Protein AF-A0A5S6Q445-F1 (afdb_monomer_lite)

Foldseek 3Di:
DDDPPDPPDDPDDLVRLLVLLVVLVVCLLPDPDPVSNVVSLVVSVVSLVVHDPVSNVVVLVVLLVCLVPPDPVSVLSNLVSLLVCCVVPVVSLLVCLVSLLVLLPDPDLSSLLSSLVSLLRNLLSLLVVLLDPDDPCLVSSLVSNVSSVVSLVSNQCQCVPPPPSSVLSSLSSLLSLLCSLCPCSRLVRPRNVVRHPSVVSNVSSVVSLVVLLVLLVDLPQFLVNNLSSLVSNLVSCLSVLVCVVVSLVSLLVCLVCPRPPDDPVSNVVSLVSSLVSLVVSCVGPSNVVVVVVSVVSNVVSVVVVVVVVPPDPDPPDDDDDDDDDDDDDDDDDDDDDDDDDDDDDDDDDDDDDPDDPPCVVVVVVVVVVVVPD

Organism: Trichuris muris (NCBI:txid70415)

Secondary structure (DSSP, 8-state):
--------PPPPPHHHHHHHHHHHHHHHHH-S-HHHHHHHHHHHHHHHTTS-HHHHHHHHHHHHGGGG-S-HHHHHHHHHHHHHHHHH-GGGHHHHHHHHHHHHT---HHHHHHHHHHHHHHHHHHHHHHTSS--TTHHHHHHHHHHHHHHHHHHGGGGG-SSHHHHHHHHHHHHHHHHHHT-HHHHTSHHHHHHS-HHHHHHHHHHHHHHHHHGGG-TT--HHHHHHHHHHHHHHHHH-GGGHHHHHHHHHHHHHS--TTS-HHHHHHHHHHHHHHHHHHHTSHHHHTTHHHHHHHHHHHHHHHHHHHS-S-----PPPP--------------------------PPPP-----TTTHHHHHHHHHHTT--

Radius of gyration: 30.01 Å; chains: 1; bounding box: 75×64×98 Å

Sequence (373 aa):
MNVAYQQQGVPPTDQQKLEQLCRFLQEALSSADECNRSNQLEQLKAAVLTINDSLFVSFFERVKNLQHNPSIPIRLFVLDFLRIGCVRHPQLLITSAPCILHMARTDSPAVKIMLLLVMSEVYPLCLRFMAKPEHGLLAELDKTFQVLSEVKMALLPLLNSDSEGTRLYAIRFVSKCILITTDASVINSPNVQQCLNGTTLLADGRGLFERLIEMLSSPSTTSSTLIVLLDILLRIVSERSAWIGEFLEKCRVLYENLPPTLSKSQTRSVQKMIRLQLQHFTSSTAGRSHESIITVMLSNLSSADADFSETQPDKSAPRKRVLRPAEHSCDASVNPDPRKRSKREDVPPIGEETASAGLAGVQTMNLQILRMV

Structure (mmCIF, N/CA/C/O backbone):
data_AF-A0A5S6Q445-F1
#
_entry.id   AF-A0A5S6Q445-F1
#
loop_
_atom_site.group_PDB
_atom_site.id
_atom_site.type_symbol
_atom_site.label_atom_id
_atom_site.label_alt_id
_atom_site.label_comp_id
_atom_site.label_asym_id
_atom_site.label_entity_id
_atom_site.label_seq_id
_atom_site.pdbx_PDB_ins_code
_atom_site.Cartn_x
_atom_site.Cartn_y
_atom_site.Cartn_z
_atom_site.occupancy
_atom_site.B_iso_or_equiv
_atom_site.auth_seq_id
_atom_site.auth_comp_id
_atom_site.auth_asym_id
_atom_site.auth_atom_id
_atom_site.pdbx_PDB_model_num
ATOM 1 N N . MET A 1 1 ? 33.075 50.037 -22.013 1.00 37.41 1 MET A N 1
ATOM 2 C CA . MET A 1 1 ? 31.747 49.455 -22.295 1.00 37.41 1 MET A CA 1
ATOM 3 C C . MET A 1 1 ? 31.967 47.979 -22.627 1.00 37.41 1 MET A C 1
ATOM 5 O O . MET A 1 1 ? 32.151 47.640 -23.783 1.00 37.41 1 MET A O 1
ATOM 9 N N . ASN A 1 2 ? 32.094 47.125 -21.606 1.00 34.84 2 ASN A N 1
ATOM 10 C CA . ASN A 1 2 ? 32.274 45.678 -21.777 1.00 34.84 2 ASN A CA 1
ATOM 11 C C . ASN A 1 2 ? 30.938 45.013 -21.462 1.00 34.84 2 ASN A C 1
ATOM 13 O O . ASN A 1 2 ? 30.560 44.908 -20.298 1.00 34.84 2 ASN A O 1
ATOM 17 N N . VAL A 1 3 ? 30.213 44.618 -22.504 1.00 39.72 3 VAL A N 1
ATOM 18 C CA . VAL A 1 3 ? 29.026 43.776 -22.366 1.00 39.72 3 VAL A CA 1
ATOM 19 C C . VAL A 1 3 ? 29.523 42.336 -22.337 1.00 39.72 3 VAL A C 1
ATOM 21 O O . VAL A 1 3 ? 29.931 41.785 -23.358 1.00 39.72 3 VAL A O 1
ATOM 24 N N . ALA A 1 4 ? 29.553 41.753 -21.141 1.00 40.88 4 ALA A N 1
ATOM 25 C CA . ALA A 1 4 ? 29.765 40.329 -20.962 1.00 40.88 4 ALA A CA 1
ATOM 26 C C . ALA A 1 4 ? 28.560 39.590 -21.558 1.00 40.88 4 ALA A C 1
ATOM 28 O O . ALA A 1 4 ? 27.459 39.637 -21.012 1.00 40.88 4 ALA A O 1
ATOM 29 N N . TYR A 1 5 ? 28.766 38.925 -22.693 1.00 39.84 5 TYR A N 1
ATOM 30 C CA . TYR A 1 5 ? 27.833 37.929 -23.201 1.00 39.84 5 TYR A CA 1
ATOM 31 C C . TYR A 1 5 ? 27.782 36.775 -22.195 1.00 39.84 5 TYR A C 1
ATOM 33 O O . TYR A 1 5 ? 28.685 35.941 -22.138 1.00 39.84 5 TYR A O 1
ATOM 41 N N . GLN A 1 6 ? 26.730 36.739 -21.378 1.00 41.03 6 GLN A N 1
ATOM 42 C CA . GLN A 1 6 ? 26.338 35.525 -20.676 1.00 41.03 6 GLN A CA 1
ATOM 43 C C . GLN A 1 6 ? 26.020 34.467 -21.733 1.00 41.03 6 GLN A C 1
ATOM 45 O O . GLN A 1 6 ? 25.055 34.592 -22.484 1.00 41.03 6 GLN A O 1
ATOM 50 N N . GLN A 1 7 ? 26.855 33.432 -21.798 1.00 41.09 7 GLN A N 1
ATOM 51 C CA . GLN A 1 7 ? 26.550 32.207 -22.522 1.00 41.09 7 GLN A CA 1
ATOM 52 C C . GLN A 1 7 ? 25.337 31.552 -21.850 1.00 41.09 7 GLN A C 1
ATOM 54 O O . GLN A 1 7 ? 25.470 30.796 -20.890 1.00 41.09 7 GLN A O 1
ATOM 59 N N . GLN A 1 8 ? 24.135 31.863 -22.331 1.00 41.97 8 GLN A N 1
ATOM 60 C CA . GLN A 1 8 ? 22.983 30.994 -22.129 1.00 41.97 8 GLN A CA 1
ATOM 61 C C . GLN A 1 8 ? 23.260 29.719 -22.928 1.00 41.97 8 GLN A C 1
ATOM 63 O O . GLN A 1 8 ? 23.199 29.715 -24.156 1.00 41.97 8 GLN A O 1
ATOM 68 N N . GLY A 1 9 ? 23.676 28.663 -22.225 1.00 48.25 9 GLY A N 1
ATOM 69 C CA . GLY A 1 9 ? 23.953 27.362 -22.822 1.00 48.25 9 GLY A CA 1
ATOM 70 C C . GLY A 1 9 ? 22.731 26.849 -23.579 1.00 48.25 9 GLY A C 1
ATOM 71 O O . GLY A 1 9 ? 21.615 26.880 -23.060 1.00 48.25 9 GLY A O 1
ATOM 72 N N . VAL A 1 10 ? 22.949 26.393 -24.814 1.00 55.41 10 VAL A N 1
ATOM 73 C CA . VAL A 1 10 ? 21.929 25.714 -25.620 1.00 55.41 10 VAL A CA 1
ATOM 74 C C . VAL A 1 10 ? 21.357 24.558 -24.788 1.00 55.41 10 VAL A C 1
ATOM 76 O O . VAL A 1 10 ? 22.143 23.775 -24.244 1.00 55.41 10 VAL A O 1
ATOM 79 N N . PRO A 1 11 ? 20.024 24.440 -24.642 1.00 65.62 11 PRO A N 1
ATOM 80 C CA . PRO A 1 11 ? 19.435 23.353 -23.875 1.00 65.62 11 PRO A CA 1
ATOM 81 C C . PRO A 1 11 ? 19.856 22.000 -24.474 1.00 65.62 11 PRO A C 1
ATOM 83 O O . PRO A 1 11 ? 19.878 21.862 -25.700 1.00 65.62 11 PRO A O 1
ATOM 86 N N . PRO A 1 12 ? 20.201 21.003 -23.638 1.00 70.94 12 PRO A N 1
ATOM 87 C CA . PRO A 1 12 ? 20.678 19.717 -24.123 1.00 70.94 12 PRO A CA 1
ATOM 88 C C . PRO A 1 12 ? 19.618 19.049 -24.997 1.00 70.94 12 PRO A C 1
ATOM 90 O O . PRO A 1 12 ? 18.437 19.000 -24.639 1.00 70.94 12 PRO A O 1
ATOM 93 N N . THR A 1 13 ? 20.064 18.527 -26.137 1.00 83.56 13 THR A N 1
ATOM 94 C CA . THR A 1 13 ? 19.219 17.773 -27.071 1.00 83.56 13 THR A CA 1
ATOM 95 C C . THR A 1 13 ? 18.710 16.481 -26.428 1.00 83.56 13 THR A C 1
ATOM 97 O O . THR A 1 13 ? 19.330 15.942 -25.509 1.00 83.56 13 THR A O 1
ATOM 100 N N . ASP A 1 14 ? 17.595 15.941 -26.925 1.00 83.94 14 ASP A N 1
ATOM 101 C CA . ASP A 1 14 ? 17.020 14.689 -26.408 1.00 83.94 14 ASP A CA 1
ATOM 102 C C . ASP A 1 14 ? 18.011 13.519 -26.461 1.00 83.94 14 ASP A C 1
ATOM 104 O O . ASP A 1 14 ? 18.046 12.693 -25.551 1.00 83.94 14 ASP A O 1
ATOM 108 N N . GLN A 1 15 ? 18.877 13.487 -27.476 1.00 84.31 15 GLN A N 1
ATOM 109 C CA . GLN A 1 15 ? 19.935 12.488 -27.588 1.00 84.31 15 GLN A CA 1
ATOM 110 C C . GLN A 1 15 ? 20.986 12.629 -26.475 1.00 84.31 15 GLN A C 1
ATOM 112 O O . GLN A 1 15 ? 21.353 11.634 -25.856 1.00 84.31 15 GLN A O 1
ATOM 117 N N . GLN A 1 16 ? 21.409 13.854 -26.147 1.00 88.06 16 GLN A N 1
ATOM 118 C CA . GLN A 1 16 ? 22.337 14.099 -25.034 1.00 88.06 16 GLN A CA 1
ATOM 119 C C . GLN A 1 16 ? 21.718 13.717 -23.687 1.00 88.06 16 GLN A C 1
ATOM 121 O O . GLN A 1 16 ? 22.390 13.127 -22.840 1.00 88.06 16 GLN A O 1
ATOM 126 N N . LYS A 1 17 ? 20.425 14.007 -23.495 1.00 88.69 17 LYS A N 1
ATOM 127 C CA . LYS A 1 17 ? 19.690 13.569 -22.303 1.00 88.69 17 LYS A CA 1
ATOM 128 C C . LYS A 1 17 ? 19.631 12.043 -22.229 1.00 88.69 17 LYS A C 1
ATOM 130 O O . LYS A 1 17 ? 19.912 11.483 -21.176 1.00 88.69 17 LYS A O 1
ATOM 135 N N . LEU A 1 18 ? 19.335 11.359 -23.337 1.00 88.50 18 LEU A N 1
ATOM 136 C CA . LEU A 1 18 ? 19.323 9.896 -23.386 1.00 88.50 18 LEU A CA 1
ATOM 137 C C . LEU A 1 18 ? 20.685 9.299 -23.032 1.00 88.50 18 LEU A C 1
ATOM 139 O O . LEU A 1 18 ? 20.762 8.383 -22.217 1.00 88.50 18 LEU A O 1
ATOM 143 N N . GLU A 1 19 ? 21.755 9.820 -23.629 1.00 90.88 19 GLU A N 1
ATOM 144 C CA . GLU A 1 19 ? 23.126 9.389 -23.357 1.00 90.88 19 GLU A CA 1
ATOM 145 C C . GLU A 1 19 ? 23.486 9.583 -21.881 1.00 90.88 19 GLU A C 1
ATOM 147 O O . GLU A 1 19 ? 24.076 8.690 -21.272 1.00 90.88 19 GLU A O 1
ATOM 152 N N . GLN A 1 20 ? 23.066 10.697 -21.278 1.00 92.81 20 GLN A N 1
ATOM 153 C CA . GLN A 1 20 ? 23.250 10.953 -19.852 1.00 92.81 20 GLN A CA 1
ATOM 154 C C . GLN A 1 20 ? 22.510 9.927 -18.979 1.00 92.81 20 GLN A C 1
ATOM 156 O O . GLN A 1 20 ? 23.107 9.370 -18.059 1.00 92.81 20 GLN A O 1
ATOM 161 N N . LEU A 1 21 ? 21.243 9.623 -19.283 1.00 93.56 21 LEU A N 1
ATOM 162 C CA . LEU A 1 21 ? 20.480 8.588 -18.571 1.00 93.56 21 LEU A CA 1
ATOM 163 C C . LEU A 1 21 ? 21.148 7.213 -18.684 1.00 93.56 21 LEU A C 1
ATOM 165 O O . LEU A 1 21 ? 21.260 6.475 -17.704 1.00 93.56 21 LEU A O 1
ATOM 169 N N . CYS A 1 22 ? 21.616 6.869 -19.884 1.00 92.50 22 CYS A N 1
ATOM 170 C CA . CYS A 1 22 ? 22.308 5.610 -20.129 1.00 92.50 22 CYS A CA 1
ATOM 171 C C . CYS A 1 22 ? 23.623 5.536 -19.357 1.00 92.50 22 CYS A C 1
ATOM 173 O O . CYS A 1 22 ? 23.932 4.482 -18.807 1.00 92.50 22 CYS A O 1
ATOM 175 N N . ARG A 1 23 ? 24.360 6.650 -19.276 1.00 94.38 23 ARG A N 1
ATOM 176 C CA . ARG A 1 23 ? 25.596 6.748 -18.501 1.00 94.38 23 ARG A CA 1
ATOM 177 C C . ARG A 1 23 ? 25.340 6.486 -17.021 1.00 94.38 23 ARG A C 1
ATOM 179 O O . ARG A 1 23 ? 25.965 5.586 -16.475 1.00 94.38 23 ARG A O 1
ATOM 186 N N . PHE A 1 24 ? 24.385 7.185 -16.403 1.00 95.38 24 PHE A N 1
ATOM 187 C CA . PHE A 1 24 ? 24.048 6.961 -14.992 1.00 95.38 24 PHE A CA 1
ATOM 188 C C . PHE A 1 24 ? 23.638 5.509 -14.722 1.00 95.38 24 PHE A C 1
ATOM 190 O O . PHE A 1 24 ? 24.100 4.894 -13.761 1.00 95.38 24 PHE A O 1
ATOM 197 N N . LEU A 1 25 ? 22.814 4.924 -15.601 1.00 94.62 25 LEU A N 1
ATOM 198 C CA . LEU A 1 25 ? 22.400 3.529 -15.464 1.00 94.62 25 LEU A CA 1
ATOM 199 C C . LEU A 1 25 ? 23.588 2.565 -15.585 1.00 94.62 25 LEU A C 1
ATOM 201 O O . LEU A 1 25 ? 23.708 1.630 -14.797 1.00 94.62 25 LEU A O 1
ATOM 205 N N . GLN A 1 26 ? 24.469 2.782 -16.559 1.00 94.38 26 GLN A N 1
ATOM 206 C CA . GLN A 1 26 ? 25.627 1.927 -16.789 1.00 94.38 26 GLN A CA 1
ATOM 207 C C . GLN A 1 26 ? 26.637 2.028 -15.642 1.00 94.38 26 GLN A C 1
ATOM 209 O O . GLN A 1 26 ? 27.085 0.995 -15.150 1.00 94.38 26 GLN A O 1
ATOM 214 N N . GLU A 1 27 ? 26.925 3.241 -15.164 1.00 94.88 27 GLU A N 1
ATOM 215 C CA . GLU A 1 27 ? 27.793 3.480 -14.008 1.00 94.88 27 GLU A CA 1
ATOM 216 C C . GLU A 1 27 ? 27.240 2.801 -12.748 1.00 94.88 27 GLU A C 1
ATOM 218 O O . GLU A 1 27 ? 27.991 2.126 -12.040 1.00 94.88 27 GLU A O 1
ATOM 223 N N . ALA A 1 28 ? 25.926 2.882 -12.509 1.00 94.19 28 ALA A N 1
ATOM 224 C CA . ALA A 1 28 ? 25.275 2.180 -11.403 1.00 94.19 28 ALA A CA 1
ATOM 225 C C . ALA A 1 28 ? 25.419 0.650 -11.509 1.00 94.19 28 ALA A C 1
ATOM 227 O O . ALA A 1 28 ? 25.722 -0.018 -10.516 1.00 94.19 28 ALA A O 1
ATOM 228 N N . LEU A 1 29 ? 25.226 0.089 -12.707 1.00 94.12 29 LEU A N 1
ATOM 229 C CA . LEU A 1 29 ? 25.326 -1.353 -12.951 1.00 94.12 29 LEU A CA 1
ATOM 230 C C . LEU A 1 29 ? 26.759 -1.883 -12.810 1.00 94.12 29 LEU A C 1
ATOM 232 O O . LEU A 1 29 ? 26.938 -3.010 -12.354 1.00 94.12 29 LEU A O 1
ATOM 236 N N . SER A 1 30 ? 27.768 -1.090 -13.182 1.00 92.81 30 SER A N 1
ATOM 237 C CA . SER A 1 30 ? 29.183 -1.476 -13.088 1.00 92.81 30 SER A CA 1
ATOM 238 C C . SER A 1 30 ? 29.841 -1.145 -11.747 1.00 92.81 30 SER A C 1
ATOM 240 O O . SER A 1 30 ? 30.918 -1.663 -11.458 1.00 92.81 30 SER A O 1
ATOM 242 N N . SER A 1 31 ? 29.243 -0.265 -10.939 1.00 92.00 31 SER A N 1
ATOM 243 C CA . SER A 1 31 ? 29.834 0.161 -9.667 1.00 92.00 31 SER A CA 1
ATOM 244 C C . SER A 1 31 ? 29.931 -1.018 -8.705 1.00 92.00 31 SER A C 1
ATOM 246 O O . SER A 1 31 ? 28.918 -1.653 -8.428 1.00 92.00 31 SER A O 1
ATOM 248 N N . ALA A 1 32 ? 31.115 -1.287 -8.154 1.00 89.06 32 ALA A N 1
ATOM 249 C CA . ALA A 1 32 ? 31.289 -2.224 -7.040 1.00 89.06 32 ALA A CA 1
ATOM 250 C C . ALA A 1 32 ? 30.969 -1.574 -5.679 1.00 89.06 32 ALA A C 1
ATOM 252 O O . ALA A 1 32 ? 30.627 -2.274 -4.731 1.00 89.06 32 ALA A O 1
ATOM 253 N N . ASP A 1 33 ? 31.048 -0.242 -5.598 1.00 91.44 33 ASP A N 1
ATOM 254 C CA . ASP A 1 33 ? 30.696 0.532 -4.409 1.00 91.44 33 ASP A CA 1
ATOM 255 C C . ASP A 1 33 ? 29.181 0.797 -4.352 1.00 91.44 33 ASP A C 1
ATOM 257 O O . ASP A 1 33 ? 28.594 1.348 -5.293 1.00 91.44 33 ASP A O 1
ATOM 261 N N . GLU A 1 34 ? 28.562 0.413 -3.234 1.00 88.06 34 GLU A N 1
ATOM 262 C CA . GLU A 1 34 ? 27.135 0.599 -2.946 1.00 88.06 34 GLU A CA 1
ATOM 263 C C . GLU A 1 34 ? 26.756 2.079 -2.812 1.00 88.06 34 GLU A C 1
ATOM 265 O O . GLU A 1 34 ? 25.666 2.478 -3.234 1.00 88.06 34 GLU A O 1
ATOM 270 N N . CYS A 1 35 ? 27.650 2.907 -2.257 1.00 88.88 35 CYS A N 1
ATOM 271 C CA . CYS A 1 35 ? 27.408 4.339 -2.086 1.00 88.88 35 CYS A CA 1
ATOM 272 C C . CYS A 1 35 ? 27.355 5.034 -3.448 1.00 88.88 35 CYS A C 1
ATOM 274 O O . CYS A 1 35 ? 26.352 5.663 -3.794 1.00 88.88 35 CYS A O 1
ATOM 276 N N . ASN A 1 36 ? 28.387 4.836 -4.274 1.00 91.56 36 ASN A N 1
ATOM 277 C CA . ASN A 1 36 ? 28.401 5.329 -5.644 1.00 91.56 36 ASN A CA 1
ATOM 278 C C . ASN A 1 36 ? 27.207 4.801 -6.451 1.00 91.56 36 ASN A C 1
ATOM 280 O O . ASN A 1 36 ? 26.529 5.588 -7.104 1.00 91.56 36 ASN A O 1
ATOM 284 N N . ARG A 1 37 ? 26.870 3.505 -6.353 1.00 93.38 37 ARG A N 1
ATOM 285 C CA . ARG A 1 37 ? 25.687 2.955 -7.037 1.00 93.38 37 ARG A CA 1
ATOM 286 C C . ARG A 1 37 ? 24.413 3.700 -6.649 1.00 93.38 37 ARG A C 1
ATOM 288 O O . ARG A 1 37 ? 23.657 4.103 -7.527 1.00 93.38 37 ARG A O 1
ATOM 295 N N . SER A 1 38 ? 24.187 3.907 -5.355 1.00 89.69 38 SER A N 1
ATOM 296 C CA . SER A 1 38 ? 23.005 4.617 -4.856 1.00 89.69 38 SER A CA 1
ATOM 297 C C . SER A 1 38 ? 22.956 6.059 -5.374 1.00 89.69 38 SER A C 1
ATOM 299 O O . SER A 1 38 ? 21.917 6.496 -5.863 1.00 89.69 38 SER A O 1
ATOM 301 N N . ASN A 1 39 ? 24.091 6.765 -5.374 1.00 93.12 39 ASN A N 1
ATOM 302 C CA . ASN A 1 39 ? 24.192 8.127 -5.906 1.00 93.12 39 ASN A CA 1
ATOM 303 C C . ASN A 1 39 ? 23.877 8.200 -7.407 1.00 93.12 39 ASN A C 1
ATOM 305 O O . ASN A 1 39 ? 23.218 9.139 -7.850 1.00 93.12 39 ASN A O 1
ATOM 309 N N . GLN A 1 40 ? 24.330 7.220 -8.191 1.00 94.81 40 GLN A N 1
ATOM 310 C CA . GLN A 1 40 ? 24.057 7.150 -9.630 1.00 94.81 40 GLN A CA 1
ATOM 311 C C . GLN A 1 40 ? 22.578 6.877 -9.917 1.00 94.81 40 GLN A C 1
ATOM 313 O O . GLN A 1 40 ? 21.984 7.501 -10.794 1.00 94.81 40 GLN A O 1
ATOM 318 N N . LEU A 1 41 ? 21.952 5.988 -9.141 1.00 93.31 41 LEU A N 1
ATOM 319 C CA . LEU A 1 41 ? 20.523 5.704 -9.258 1.00 93.31 41 LEU A CA 1
ATOM 320 C C . LEU A 1 41 ? 19.663 6.915 -8.875 1.00 93.31 41 LEU A C 1
ATOM 322 O O . LEU A 1 41 ? 18.681 7.194 -9.557 1.00 93.31 41 LEU A O 1
ATOM 326 N N . GLU A 1 42 ? 20.030 7.670 -7.840 1.00 91.12 42 GLU A N 1
ATOM 327 C CA . GLU A 1 42 ? 19.308 8.894 -7.464 1.00 91.12 42 GLU A CA 1
ATOM 328 C C . GLU A 1 42 ? 19.464 10.008 -8.510 1.00 91.12 42 GLU A C 1
ATOM 330 O O . GLU A 1 42 ? 18.476 10.634 -8.905 1.00 91.12 42 GLU A O 1
ATOM 335 N N . GLN A 1 43 ? 20.671 10.200 -9.054 1.00 93.31 43 GLN A N 1
ATOM 336 C CA . GLN A 1 43 ? 20.884 11.105 -10.190 1.00 93.31 43 GLN A CA 1
ATOM 337 C C . GLN A 1 43 ? 20.060 10.686 -11.410 1.00 93.31 43 GLN A C 1
ATOM 339 O O . GLN A 1 43 ? 19.459 11.536 -12.073 1.00 93.31 43 GLN A O 1
ATOM 344 N N . LEU A 1 44 ? 19.966 9.379 -11.669 1.00 94.12 44 LEU A N 1
ATOM 345 C CA . LEU A 1 44 ? 19.130 8.843 -12.730 1.00 94.12 44 LEU A CA 1
ATOM 346 C C . LEU A 1 44 ? 17.647 9.174 -12.502 1.00 94.12 44 LEU A C 1
ATOM 348 O O . LEU A 1 44 ? 17.001 9.663 -13.428 1.00 94.12 44 LEU A O 1
ATOM 352 N N . LYS A 1 45 ? 17.104 8.984 -11.288 1.00 88.94 45 LYS A N 1
ATOM 353 C CA . LYS A 1 45 ? 15.706 9.362 -10.982 1.00 88.94 45 LYS A CA 1
ATOM 354 C C . LYS A 1 45 ? 15.460 10.846 -11.218 1.00 88.94 45 LYS A C 1
ATOM 356 O O . LYS A 1 45 ? 14.476 11.200 -11.864 1.00 88.94 45 LYS A O 1
ATOM 361 N N . ALA A 1 46 ? 16.351 11.706 -10.727 1.00 89.25 46 ALA A N 1
ATOM 362 C CA . ALA A 1 46 ? 16.218 13.151 -10.875 1.00 89.25 46 ALA A CA 1
ATOM 363 C C . ALA A 1 46 ? 16.244 13.575 -12.352 1.00 89.25 46 ALA A C 1
ATOM 365 O O . ALA A 1 46 ? 15.384 14.338 -12.796 1.00 89.25 46 ALA A O 1
ATOM 366 N N . ALA A 1 47 ? 17.177 13.032 -13.138 1.00 90.56 47 ALA A N 1
ATOM 367 C CA . ALA A 1 47 ? 17.289 13.327 -14.563 1.00 90.56 47 ALA A CA 1
ATOM 368 C C . ALA A 1 47 ? 16.030 12.910 -15.340 1.00 90.56 47 ALA A C 1
ATOM 370 O O . ALA A 1 47 ? 15.561 13.649 -16.209 1.00 90.56 47 ALA A O 1
ATOM 371 N N . VAL A 1 48 ? 15.427 11.773 -14.982 1.00 88.75 48 VAL A N 1
ATOM 372 C CA . VAL A 1 48 ? 14.208 11.254 -15.616 1.00 88.75 48 VAL A CA 1
ATOM 373 C C . VAL A 1 48 ? 12.988 12.168 -15.429 1.00 88.75 48 VAL A C 1
ATOM 375 O O . VAL A 1 48 ? 12.083 12.167 -16.265 1.00 88.75 48 VAL A O 1
ATOM 378 N N . LEU A 1 49 ? 12.953 13.015 -14.401 1.00 85.31 49 LEU A N 1
ATOM 379 C CA . LEU A 1 49 ? 11.870 13.993 -14.241 1.00 85.31 49 LEU A CA 1
ATOM 380 C C . LEU A 1 49 ? 11.946 15.147 -15.260 1.00 85.31 49 LEU A C 1
ATOM 382 O O . LEU A 1 49 ? 10.961 15.849 -15.458 1.00 85.31 49 LEU A O 1
ATOM 386 N N . THR A 1 50 ? 13.087 15.330 -15.934 1.00 86.38 50 THR A N 1
ATOM 387 C CA . THR A 1 50 ? 13.354 16.482 -16.824 1.00 86.38 50 THR A CA 1
ATOM 388 C C . THR A 1 50 ? 13.250 16.170 -18.322 1.00 86.38 50 THR A C 1
ATOM 390 O O . THR A 1 50 ? 13.411 17.057 -19.172 1.00 86.38 50 THR A O 1
ATOM 393 N N . ILE A 1 51 ? 13.023 14.903 -18.670 1.00 89.56 51 ILE A N 1
ATOM 394 C CA . ILE A 1 51 ? 12.896 14.449 -20.059 1.00 89.56 51 ILE A CA 1
ATOM 395 C C . ILE A 1 51 ? 11.445 14.517 -20.536 1.00 89.56 51 ILE A C 1
ATOM 397 O O . ILE A 1 51 ? 10.520 14.482 -19.723 1.00 89.56 51 ILE A O 1
ATOM 401 N N . ASN A 1 52 ? 11.245 14.589 -21.853 1.00 90.25 52 ASN A N 1
ATOM 402 C CA . ASN A 1 52 ? 9.914 14.502 -22.454 1.00 90.25 52 ASN A CA 1
ATOM 403 C C . ASN A 1 52 ? 9.352 13.069 -22.410 1.00 90.25 52 ASN A C 1
ATOM 405 O O . ASN A 1 52 ? 10.074 12.099 -22.175 1.00 90.25 52 ASN A O 1
ATOM 409 N N . ASP A 1 53 ? 8.050 12.946 -22.648 1.00 90.38 53 ASP A N 1
ATOM 410 C CA . ASP A 1 53 ? 7.317 11.685 -22.499 1.00 90.38 53 ASP A CA 1
ATOM 411 C C . ASP A 1 53 ? 7.758 10.610 -23.502 1.00 90.38 53 ASP A C 1
ATOM 413 O O . ASP A 1 53 ? 7.915 9.446 -23.136 1.00 90.38 53 ASP A O 1
ATOM 417 N N . SER A 1 54 ? 8.047 10.987 -24.752 1.00 88.62 54 SER A N 1
ATOM 418 C CA . SER A 1 54 ? 8.556 10.050 -25.763 1.00 88.62 54 SER A CA 1
ATOM 419 C C . SER A 1 54 ? 9.887 9.422 -25.348 1.00 88.62 54 SER A C 1
ATOM 421 O O . SER A 1 54 ? 10.090 8.210 -25.481 1.00 88.62 54 SER A O 1
ATOM 423 N N . LEU A 1 55 ? 10.794 10.231 -24.795 1.00 90.62 55 LEU A N 1
ATOM 424 C CA . LEU A 1 55 ? 12.083 9.750 -24.328 1.00 90.62 55 LEU A CA 1
ATOM 425 C C . LEU A 1 55 ? 11.933 8.902 -23.064 1.00 90.62 55 LEU A C 1
ATOM 427 O O . LEU A 1 55 ? 12.590 7.872 -22.929 1.00 90.62 55 LEU A O 1
ATOM 431 N N . PHE A 1 56 ? 11.024 9.293 -22.169 1.00 93.44 56 PHE A N 1
ATOM 432 C CA . PHE A 1 56 ? 10.709 8.523 -20.972 1.00 93.44 56 PHE A CA 1
ATOM 433 C C . PHE A 1 56 ? 10.245 7.108 -21.318 1.00 93.44 56 PHE A C 1
ATOM 435 O O . PHE A 1 56 ? 10.809 6.142 -20.806 1.00 93.44 56 PHE A O 1
ATOM 442 N N . VAL A 1 57 ? 9.256 6.973 -22.206 1.00 89.81 57 VAL A N 1
ATOM 443 C CA . VAL A 1 57 ? 8.681 5.669 -22.573 1.00 89.81 57 VAL A CA 1
ATOM 444 C C . VAL A 1 57 ? 9.728 4.761 -23.222 1.00 89.81 57 VAL A C 1
ATOM 446 O O . VAL A 1 57 ? 9.794 3.577 -22.898 1.00 89.81 57 VAL A O 1
ATOM 449 N N . SER A 1 58 ? 10.599 5.303 -24.080 1.00 87.62 58 SER A N 1
ATOM 450 C CA . SER A 1 58 ? 11.677 4.505 -24.686 1.00 87.62 58 SER A CA 1
ATOM 451 C C . SER A 1 58 ? 12.734 4.058 -23.666 1.00 87.62 58 SER A C 1
ATOM 453 O O . SER A 1 58 ? 13.194 2.916 -23.711 1.00 87.62 58 SER A O 1
ATOM 455 N N . PHE A 1 59 ? 13.092 4.914 -22.704 1.00 93.25 59 PHE A N 1
ATOM 456 C CA . PHE A 1 59 ? 14.028 4.563 -21.635 1.00 93.25 59 PHE A CA 1
ATOM 457 C C . PHE A 1 59 ? 13.423 3.588 -20.610 1.00 93.25 59 PHE A C 1
ATOM 459 O O . PHE A 1 59 ? 14.136 2.756 -20.045 1.00 93.25 59 PHE A O 1
ATOM 466 N N . PHE A 1 60 ? 12.108 3.645 -20.399 1.00 94.38 60 PHE A N 1
ATOM 467 C CA . PHE A 1 60 ? 11.387 2.826 -19.426 1.00 94.38 60 PHE A CA 1
ATOM 468 C C . PHE A 1 60 ? 11.593 1.326 -19.622 1.00 94.38 60 PHE A C 1
ATOM 470 O O . PHE A 1 60 ? 11.914 0.611 -18.670 1.00 94.38 60 PHE A O 1
ATOM 477 N N . GLU A 1 61 ? 11.493 0.856 -20.865 1.00 91.75 61 GLU A N 1
ATOM 478 C CA . GLU A 1 61 ? 11.718 -0.550 -21.208 1.00 91.75 61 GLU A CA 1
ATOM 479 C C . GLU A 1 61 ? 13.127 -1.017 -20.820 1.00 91.75 61 GLU A C 1
ATOM 481 O O . GLU A 1 61 ? 13.309 -2.132 -20.327 1.00 91.75 61 GLU A O 1
ATOM 486 N N . ARG A 1 62 ? 14.130 -0.139 -20.951 1.00 93.12 62 ARG A N 1
ATOM 487 C CA . ARG A 1 62 ? 15.518 -0.447 -20.594 1.00 93.12 62 ARG A CA 1
ATOM 488 C C . ARG A 1 62 ? 15.684 -0.709 -19.101 1.00 93.12 62 ARG A C 1
ATOM 490 O O . ARG A 1 62 ? 16.374 -1.655 -18.733 1.00 93.12 62 ARG A O 1
ATOM 497 N N . VAL A 1 63 ? 15.048 0.104 -18.257 1.00 95.44 63 VAL A N 1
ATOM 498 C CA . VAL A 1 63 ? 15.081 -0.082 -16.800 1.00 95.44 63 VAL A CA 1
ATOM 499 C C . VAL A 1 63 ? 14.257 -1.301 -16.394 1.00 95.44 63 VAL A C 1
ATOM 501 O O . VAL A 1 63 ? 14.742 -2.129 -15.627 1.00 95.44 63 VAL A O 1
ATOM 504 N N . LYS A 1 64 ? 13.048 -1.469 -16.944 1.00 95.19 64 LYS A N 1
ATOM 505 C CA . LYS A 1 64 ? 12.173 -2.618 -16.653 1.00 95.19 64 LYS A CA 1
ATOM 506 C C . LYS A 1 64 ? 12.869 -3.959 -16.912 1.00 95.19 64 LYS A C 1
ATOM 508 O O . LYS A 1 64 ? 12.745 -4.884 -16.111 1.00 95.19 64 LYS A O 1
ATOM 513 N N . ASN A 1 65 ? 13.660 -4.056 -17.981 1.00 94.69 65 ASN A N 1
ATOM 514 C CA . ASN A 1 65 ? 14.399 -5.275 -18.333 1.00 94.69 65 ASN A CA 1
ATOM 515 C C . ASN A 1 65 ? 15.459 -5.694 -17.294 1.00 94.69 65 ASN A C 1
ATOM 517 O O . ASN A 1 65 ? 15.965 -6.813 -17.350 1.00 94.69 65 ASN A O 1
ATOM 521 N N . LEU A 1 66 ? 15.760 -4.850 -16.303 1.00 95.75 66 LEU A N 1
ATOM 522 C CA . LEU A 1 66 ? 16.654 -5.171 -15.187 1.00 95.75 66 LEU A CA 1
ATOM 523 C C . LEU A 1 66 ? 15.955 -5.913 -14.034 1.00 95.75 66 LEU A C 1
ATOM 525 O O . LEU A 1 66 ? 16.574 -6.145 -12.998 1.00 95.75 66 LEU A O 1
ATOM 529 N N . GLN A 1 67 ? 14.694 -6.329 -14.192 1.00 94.69 67 GLN A N 1
ATOM 530 C CA . GLN A 1 67 ? 13.916 -7.041 -13.163 1.00 94.69 67 GLN A CA 1
ATOM 531 C C . GLN A 1 67 ? 14.591 -8.308 -12.605 1.00 94.69 67 GLN A C 1
ATOM 533 O O . GLN A 1 67 ? 14.376 -8.670 -11.449 1.00 94.69 67 GLN A O 1
ATOM 538 N N . HIS A 1 68 ? 15.425 -8.971 -13.412 1.00 94.81 68 HIS A N 1
ATOM 539 C CA . HIS A 1 68 ? 16.154 -10.186 -13.034 1.00 94.81 68 HIS A CA 1
ATOM 540 C C . HIS A 1 68 ? 17.576 -9.905 -12.526 1.00 94.81 68 HIS A C 1
ATOM 542 O O . HIS A 1 68 ? 18.353 -10.839 -12.336 1.00 94.81 68 HIS A O 1
ATOM 548 N N . ASN A 1 69 ? 17.951 -8.637 -12.329 1.00 94.44 69 ASN A N 1
ATOM 549 C CA . ASN A 1 69 ? 19.292 -8.294 -11.872 1.00 94.44 69 ASN A CA 1
ATOM 550 C C . ASN A 1 69 ? 19.555 -8.891 -10.470 1.00 94.44 69 ASN A C 1
ATOM 552 O O . ASN A 1 69 ? 18.691 -8.789 -9.592 1.00 94.44 69 ASN A O 1
ATOM 556 N N . PRO A 1 70 ? 20.730 -9.502 -10.228 1.00 92.12 70 PRO A N 1
ATOM 557 C CA . PRO A 1 70 ? 21.037 -10.116 -8.936 1.00 92.12 70 PRO A CA 1
ATOM 558 C C . PRO A 1 70 ? 21.156 -9.087 -7.801 1.00 92.12 70 PRO A C 1
ATOM 560 O O . PRO A 1 70 ? 20.888 -9.412 -6.644 1.00 92.12 70 PRO A O 1
ATOM 563 N N . SER A 1 71 ? 21.518 -7.839 -8.116 1.00 92.50 71 SER A N 1
ATOM 564 C CA . SER A 1 71 ? 21.653 -6.768 -7.132 1.00 92.50 71 SER A CA 1
ATOM 565 C C . SER A 1 71 ? 20.282 -6.350 -6.594 1.00 92.50 71 SER A C 1
ATOM 567 O O . SER A 1 71 ? 19.416 -5.873 -7.332 1.00 92.50 71 SER A O 1
ATOM 569 N N . ILE A 1 72 ? 20.081 -6.507 -5.280 1.00 93.38 72 ILE A N 1
ATOM 570 C CA . ILE A 1 72 ? 18.870 -6.039 -4.590 1.00 93.38 72 ILE A CA 1
ATOM 571 C C . ILE A 1 72 ? 18.664 -4.531 -4.815 1.00 93.38 72 ILE A C 1
ATOM 573 O O . ILE A 1 72 ? 17.577 -4.191 -5.276 1.00 93.38 72 ILE A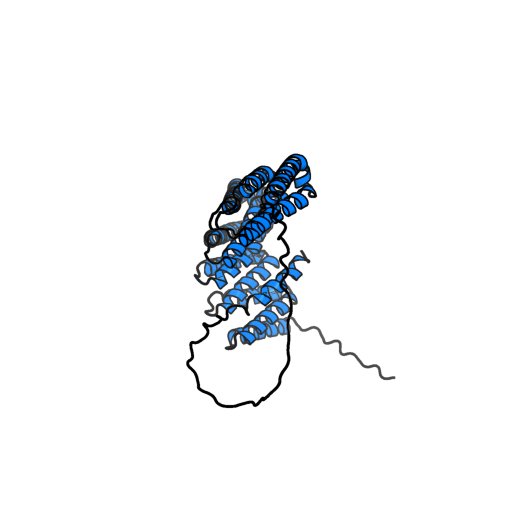 O 1
ATOM 577 N N . PRO A 1 73 ? 19.657 -3.639 -4.598 1.00 93.44 73 PRO A N 1
ATOM 578 C CA . PRO A 1 73 ? 19.519 -2.209 -4.891 1.00 93.44 73 PRO A CA 1
ATOM 579 C C . PRO A 1 73 ? 18.980 -1.898 -6.292 1.00 93.44 73 PRO A C 1
ATOM 581 O O . PRO A 1 73 ? 18.093 -1.058 -6.434 1.00 93.44 73 PRO A O 1
ATOM 584 N N . ILE A 1 74 ? 19.447 -2.617 -7.320 1.00 95.38 74 ILE A N 1
ATOM 585 C CA . ILE A 1 74 ? 18.949 -2.446 -8.691 1.00 95.38 74 ILE A CA 1
ATOM 586 C C . ILE A 1 74 ? 17.480 -2.863 -8.791 1.00 95.38 74 ILE A C 1
ATOM 588 O O . ILE A 1 74 ? 16.683 -2.118 -9.349 1.00 95.38 74 ILE A O 1
ATOM 592 N N . ARG A 1 75 ? 17.077 -3.999 -8.210 1.00 96.38 75 ARG A N 1
ATOM 593 C CA . ARG A 1 75 ? 15.662 -4.419 -8.213 1.00 96.38 75 ARG A CA 1
ATOM 594 C C . ARG A 1 75 ? 14.749 -3.458 -7.445 1.00 96.38 75 ARG A C 1
ATOM 596 O O . ARG A 1 75 ? 13.634 -3.201 -7.894 1.00 96.38 75 ARG A O 1
ATOM 603 N N . LEU A 1 76 ? 15.213 -2.891 -6.327 1.00 96.38 76 LEU A N 1
ATOM 604 C CA . LEU A 1 76 ? 14.473 -1.851 -5.596 1.00 96.38 76 LEU A CA 1
ATOM 605 C C . LEU A 1 76 ? 14.288 -0.597 -6.456 1.00 96.38 76 LEU A C 1
ATOM 607 O O . LEU A 1 76 ? 13.191 -0.042 -6.513 1.00 96.38 76 LEU A O 1
ATOM 611 N N . PHE A 1 77 ? 15.342 -0.188 -7.165 1.00 96.38 77 PHE A N 1
ATOM 612 C CA . PHE A 1 77 ? 15.272 0.917 -8.111 1.00 96.38 77 PHE A CA 1
ATOM 613 C C . PHE A 1 77 ? 14.306 0.630 -9.260 1.00 96.38 77 PHE A C 1
ATOM 615 O O . PHE A 1 77 ? 13.491 1.492 -9.570 1.00 96.38 77 PHE A O 1
ATOM 622 N N . VAL A 1 78 ? 14.345 -0.570 -9.853 1.00 97.38 78 VAL A N 1
ATOM 623 C CA . VAL A 1 78 ? 13.400 -0.971 -10.907 1.00 97.38 78 VAL A CA 1
ATOM 624 C C . VAL A 1 78 ? 11.968 -0.810 -10.406 1.00 97.38 78 VAL A C 1
ATOM 626 O O . VAL A 1 78 ? 11.189 -0.135 -11.066 1.00 97.38 78 VAL A O 1
ATOM 629 N N . LEU A 1 79 ? 11.627 -1.330 -9.222 1.00 98.12 79 LEU A N 1
ATOM 630 C CA . LEU A 1 79 ? 10.293 -1.164 -8.630 1.00 98.12 79 LEU A CA 1
ATOM 631 C C . LEU A 1 79 ? 9.870 0.302 -8.489 1.00 98.12 79 LEU A C 1
ATOM 633 O O . LEU A 1 79 ? 8.762 0.658 -8.894 1.00 98.12 79 LEU A O 1
ATOM 637 N N . ASP A 1 80 ? 10.741 1.154 -7.944 1.00 96.19 80 ASP A N 1
ATOM 638 C CA . ASP A 1 80 ? 10.443 2.586 -7.815 1.00 96.19 80 ASP A CA 1
ATOM 639 C C . ASP A 1 80 ? 10.258 3.243 -9.187 1.00 96.19 80 ASP A C 1
ATOM 641 O O . ASP A 1 80 ? 9.368 4.063 -9.393 1.00 96.19 80 ASP A O 1
ATOM 645 N N . PHE A 1 81 ? 11.074 2.843 -10.160 1.00 96.00 81 PHE A N 1
ATOM 646 C CA . PHE A 1 81 ? 11.006 3.363 -11.515 1.00 96.00 81 PHE A CA 1
ATOM 647 C C . PHE A 1 81 ? 9.706 2.973 -12.220 1.00 96.00 81 PHE A C 1
ATOM 649 O O . PHE A 1 81 ? 9.090 3.808 -12.884 1.00 96.00 81 PHE A O 1
ATOM 656 N N . LEU A 1 82 ? 9.241 1.732 -12.028 1.00 97.38 82 LEU A N 1
ATOM 657 C CA . LEU A 1 82 ? 7.935 1.285 -12.514 1.00 97.38 82 LEU A CA 1
ATOM 658 C C . LEU A 1 82 ? 6.813 2.126 -11.915 1.00 97.38 82 LEU A C 1
ATOM 660 O O . LEU A 1 82 ? 5.925 2.553 -12.649 1.00 97.38 82 LEU A O 1
ATOM 664 N N . ARG A 1 83 ? 6.867 2.409 -10.609 1.00 97.06 83 ARG A N 1
ATOM 665 C CA . ARG A 1 83 ? 5.898 3.283 -9.935 1.00 97.06 83 ARG A CA 1
ATOM 666 C C . ARG A 1 83 ? 5.883 4.678 -10.557 1.00 97.06 83 ARG A C 1
ATOM 668 O O . ARG A 1 83 ? 4.816 5.130 -10.964 1.00 97.06 83 ARG A O 1
ATOM 675 N N . ILE A 1 84 ? 7.046 5.325 -10.691 1.00 94.38 84 ILE A N 1
ATOM 676 C CA . ILE A 1 84 ? 7.175 6.652 -11.321 1.00 94.38 84 ILE A CA 1
ATOM 677 C C . ILE A 1 84 ? 6.579 6.629 -12.732 1.00 94.38 84 ILE A C 1
ATOM 679 O O . ILE A 1 84 ? 5.779 7.497 -13.082 1.00 94.38 84 ILE A O 1
ATOM 683 N N . GLY A 1 85 ? 6.930 5.617 -13.532 1.00 95.12 85 GLY A N 1
ATOM 684 C CA . GLY A 1 85 ? 6.432 5.484 -14.895 1.00 95.12 85 GLY A CA 1
ATOM 685 C C . GLY A 1 85 ? 4.934 5.249 -14.974 1.00 95.12 85 GLY A C 1
ATOM 686 O O . GLY A 1 85 ? 4.281 5.900 -15.778 1.00 95.12 85 GLY A O 1
ATOM 687 N N . CYS A 1 86 ? 4.368 4.400 -14.118 1.00 96.94 86 CYS A N 1
ATOM 688 C CA . CYS A 1 86 ? 2.927 4.169 -14.086 1.00 96.94 86 CYS A CA 1
ATOM 689 C C . CYS A 1 86 ? 2.170 5.436 -13.675 1.00 96.94 86 CYS A C 1
ATOM 691 O O . CYS A 1 86 ? 1.182 5.781 -14.313 1.00 96.94 86 CYS A O 1
ATOM 693 N N . VAL A 1 87 ? 2.640 6.161 -12.654 1.00 95.00 87 VAL A N 1
ATOM 694 C CA . VAL A 1 87 ? 2.007 7.415 -12.210 1.00 95.00 87 VAL A CA 1
ATOM 695 C C . VAL A 1 87 ? 2.049 8.478 -13.311 1.00 95.00 87 VAL A C 1
ATOM 697 O O . VAL A 1 87 ? 1.045 9.150 -13.541 1.00 95.00 87 VAL A O 1
ATOM 700 N N . ARG A 1 88 ? 3.176 8.604 -14.023 1.00 93.62 88 ARG A N 1
ATOM 701 C CA . ARG A 1 88 ? 3.334 9.548 -15.141 1.00 93.62 88 ARG A CA 1
ATOM 702 C C . ARG A 1 88 ? 2.527 9.134 -16.377 1.00 93.62 88 ARG A C 1
ATOM 704 O O . ARG A 1 88 ? 1.872 9.963 -17.000 1.00 93.62 88 ARG A O 1
ATOM 711 N N . HIS A 1 89 ? 2.559 7.848 -16.714 1.00 94.50 89 HIS A N 1
ATOM 712 C CA . HIS A 1 89 ? 1.921 7.248 -17.882 1.00 94.50 89 HIS A CA 1
ATOM 713 C C . HIS A 1 89 ? 1.163 5.974 -17.477 1.00 94.50 89 HIS A C 1
ATOM 715 O O . HIS A 1 89 ? 1.713 4.873 -17.570 1.00 94.50 89 HIS A O 1
ATOM 721 N N . PRO A 1 90 ? -0.123 6.078 -17.091 1.00 95.25 90 PRO A N 1
ATOM 722 C CA . PRO A 1 90 ? -0.901 4.934 -16.600 1.00 95.25 90 PRO A CA 1
ATOM 723 C C . PRO A 1 90 ? -1.005 3.751 -17.571 1.00 95.25 90 PRO A C 1
ATOM 725 O O . PRO A 1 90 ? -1.202 2.620 -17.145 1.00 95.25 90 PRO A O 1
ATOM 728 N N . GLN A 1 91 ? -0.807 3.965 -18.874 1.00 94.56 91 GLN A N 1
ATOM 729 C CA . GLN A 1 91 ? -0.761 2.886 -19.869 1.00 94.56 91 GLN A CA 1
ATOM 730 C C . GLN A 1 91 ? 0.388 1.891 -19.617 1.00 94.56 91 GLN A C 1
ATOM 732 O O . GLN A 1 91 ? 0.264 0.710 -19.940 1.00 94.56 91 GLN A O 1
ATOM 737 N N . LEU A 1 92 ? 1.479 2.335 -18.980 1.00 96.44 92 LEU A N 1
ATOM 738 C CA . LEU A 1 92 ? 2.614 1.480 -18.621 1.00 96.44 92 LEU A CA 1
ATOM 739 C C . LEU A 1 92 ? 2.264 0.441 -17.548 1.00 96.44 92 LEU A C 1
ATOM 741 O O . LEU A 1 92 ? 3.031 -0.501 -17.356 1.00 96.44 92 LEU A O 1
ATOM 745 N N . LEU A 1 93 ? 1.107 0.550 -16.883 1.00 97.31 93 LEU A N 1
ATOM 746 C CA . LEU A 1 93 ? 0.612 -0.477 -15.961 1.00 97.31 93 LEU A CA 1
ATOM 747 C C . LEU A 1 93 ? 0.569 -1.860 -16.624 1.00 97.31 93 LEU A C 1
ATOM 749 O O . LEU A 1 93 ? 1.007 -2.838 -16.019 1.00 97.31 93 LEU A O 1
ATOM 753 N N . ILE A 1 94 ? 0.113 -1.919 -17.880 1.00 96.75 94 ILE A N 1
ATOM 754 C CA . ILE A 1 94 ? -0.077 -3.166 -18.634 1.00 96.75 94 ILE A CA 1
ATOM 755 C C . ILE A 1 94 ? 1.250 -3.912 -18.790 1.00 96.75 94 ILE A C 1
ATOM 757 O O . ILE A 1 94 ? 1.337 -5.116 -18.549 1.00 96.75 94 ILE A O 1
ATOM 761 N N . THR A 1 95 ? 2.315 -3.195 -19.149 1.00 96.31 95 THR A N 1
ATOM 762 C CA . THR A 1 95 ? 3.637 -3.797 -19.360 1.00 96.31 95 THR A CA 1
ATOM 763 C C . THR A 1 95 ? 4.427 -3.965 -18.061 1.00 96.31 95 THR A C 1
ATOM 765 O O . THR A 1 95 ? 5.355 -4.775 -18.020 1.00 96.31 95 THR A O 1
ATOM 768 N N . SER A 1 96 ? 4.064 -3.238 -16.999 1.00 98.00 96 SER A N 1
ATOM 769 C CA . SER A 1 96 ? 4.726 -3.287 -15.688 1.00 98.00 96 SER A CA 1
ATOM 770 C C . SER A 1 96 ? 4.203 -4.403 -14.789 1.00 98.00 96 SER A C 1
ATOM 772 O O . SER A 1 96 ? 4.972 -4.963 -14.009 1.00 98.00 96 SER A O 1
ATOM 774 N N . ALA A 1 97 ? 2.920 -4.760 -14.881 1.00 98.06 97 ALA A N 1
ATOM 775 C CA . ALA A 1 97 ? 2.306 -5.736 -13.981 1.00 98.06 97 ALA A CA 1
ATOM 776 C C . ALA A 1 97 ? 3.015 -7.109 -13.951 1.00 98.06 97 ALA A C 1
ATOM 778 O O . ALA A 1 97 ? 3.252 -7.606 -12.848 1.00 98.06 97 ALA A O 1
ATOM 779 N N . PRO A 1 98 ? 3.466 -7.701 -15.079 1.00 97.62 98 PRO A N 1
ATOM 780 C CA . PRO A 1 98 ? 4.228 -8.955 -15.046 1.00 97.62 98 PRO A CA 1
ATOM 781 C C . PRO A 1 98 ? 5.560 -8.840 -14.289 1.00 97.62 98 PRO A C 1
ATOM 783 O O . PRO A 1 98 ? 5.965 -9.765 -13.586 1.00 97.62 98 PRO A O 1
ATOM 786 N N . CYS A 1 99 ? 6.224 -7.688 -14.402 1.00 97.88 99 CYS A N 1
ATOM 787 C CA . CYS A 1 99 ? 7.479 -7.379 -13.720 1.00 97.88 99 CYS A CA 1
ATOM 788 C C . CYS A 1 99 ? 7.273 -7.267 -12.200 1.00 97.88 99 CYS A C 1
ATOM 790 O O . CYS A 1 99 ? 7.998 -7.877 -11.410 1.00 97.88 99 CYS A O 1
ATOM 792 N N . ILE A 1 100 ? 6.213 -6.563 -11.790 1.00 98.38 100 ILE A N 1
ATOM 793 C CA . ILE A 1 100 ? 5.794 -6.449 -10.387 1.00 98.38 100 ILE A CA 1
ATOM 794 C C . ILE A 1 100 ? 5.433 -7.832 -9.823 1.00 98.38 100 ILE A C 1
ATOM 796 O O . ILE A 1 100 ? 5.891 -8.184 -8.736 1.00 98.38 100 ILE A O 1
ATOM 800 N N . LEU A 1 101 ? 4.680 -8.646 -10.571 1.00 98.19 101 LEU A N 1
ATOM 801 C CA . LEU A 1 101 ? 4.323 -10.010 -10.171 1.00 98.19 101 LEU A CA 1
ATOM 802 C C . LEU A 1 101 ? 5.551 -10.901 -9.997 1.00 98.19 101 LEU A C 1
ATOM 804 O O . LEU A 1 101 ? 5.648 -11.631 -9.012 1.00 98.19 101 LEU A O 1
ATOM 808 N N . HIS A 1 102 ? 6.504 -10.830 -10.927 1.00 96.31 102 HIS A N 1
ATOM 809 C CA . HIS A 1 102 ? 7.758 -11.563 -10.809 1.00 96.31 102 HIS A CA 1
ATOM 810 C C . HIS A 1 102 ? 8.488 -11.194 -9.512 1.00 96.31 102 HIS A C 1
ATOM 812 O O . HIS A 1 102 ? 8.876 -12.079 -8.748 1.00 96.31 102 HIS A O 1
ATOM 818 N N . MET A 1 103 ? 8.614 -9.897 -9.217 1.00 96.88 103 MET A N 1
ATOM 819 C CA . MET A 1 103 ? 9.263 -9.432 -7.992 1.00 96.88 103 MET A CA 1
ATOM 820 C C . MET A 1 103 ? 8.473 -9.784 -6.732 1.00 96.88 103 MET A C 1
ATOM 822 O O . MET A 1 103 ? 9.084 -10.011 -5.695 1.00 96.88 103 MET A O 1
ATOM 826 N N . ALA A 1 104 ? 7.149 -9.925 -6.805 1.00 96.75 104 ALA A N 1
ATOM 827 C CA . ALA A 1 104 ? 6.331 -10.374 -5.680 1.00 96.75 104 ALA A CA 1
ATOM 828 C C . ALA A 1 104 ? 6.625 -11.810 -5.229 1.00 96.75 104 ALA A C 1
ATOM 830 O O . ALA A 1 104 ? 6.313 -12.150 -4.088 1.00 96.75 104 ALA A O 1
ATOM 831 N N . ARG A 1 105 ? 7.262 -12.632 -6.069 1.00 94.81 105 ARG A N 1
ATOM 832 C CA . ARG A 1 105 ? 7.631 -14.025 -5.759 1.00 94.81 105 ARG A CA 1
ATOM 833 C C . ARG A 1 105 ? 8.983 -14.173 -5.055 1.00 94.81 105 ARG A C 1
ATOM 835 O O . ARG A 1 105 ? 9.349 -15.281 -4.696 1.00 94.81 105 ARG A O 1
ATOM 842 N N . THR A 1 106 ? 9.734 -13.088 -4.879 1.00 92.19 106 THR A N 1
ATOM 843 C CA . THR A 1 106 ? 11.011 -13.111 -4.145 1.00 92.19 106 THR A CA 1
ATOM 844 C C . THR A 1 106 ? 10.792 -13.258 -2.640 1.00 92.19 106 THR A C 1
ATOM 846 O O . THR A 1 106 ? 9.795 -12.764 -2.118 1.00 92.19 106 THR A O 1
ATOM 849 N N . ASP A 1 107 ? 11.767 -13.814 -1.925 1.00 91.50 107 ASP A N 1
ATOM 850 C CA . ASP A 1 107 ? 11.755 -13.866 -0.454 1.00 91.50 107 ASP A CA 1
ATOM 851 C C . ASP A 1 107 ? 12.466 -12.671 0.197 1.00 91.50 107 ASP A C 1
ATOM 853 O O . ASP A 1 107 ? 12.446 -12.509 1.413 1.00 91.50 107 ASP A O 1
ATOM 857 N N . SER A 1 108 ? 13.091 -11.796 -0.600 1.00 95.31 108 SER A N 1
ATOM 858 C CA . SER A 1 108 ? 13.830 -10.642 -0.077 1.00 95.31 108 SER A CA 1
ATOM 859 C C . SER A 1 108 ? 12.906 -9.663 0.673 1.00 95.31 108 SER A C 1
ATOM 861 O O . SER A 1 108 ? 12.046 -9.039 0.037 1.00 95.31 108 SER A O 1
ATOM 863 N N . PRO A 1 109 ? 13.122 -9.425 1.985 1.00 94.44 109 PRO A N 1
ATOM 864 C CA . PRO A 1 109 ? 12.298 -8.499 2.765 1.00 94.44 109 PRO A CA 1
ATOM 865 C C . PRO A 1 109 ? 12.347 -7.066 2.229 1.00 94.44 109 PRO A C 1
ATOM 867 O O . PRO A 1 109 ? 11.324 -6.389 2.164 1.00 94.44 109 PRO A O 1
ATOM 870 N N . ALA A 1 110 ? 13.521 -6.618 1.770 1.00 96.19 110 ALA A N 1
ATOM 871 C CA . ALA A 1 110 ? 13.691 -5.293 1.178 1.00 96.19 110 ALA A CA 1
ATOM 872 C C . ALA A 1 110 ? 12.804 -5.109 -0.064 1.00 96.19 110 ALA A C 1
ATOM 874 O O . ALA A 1 110 ? 12.150 -4.078 -0.218 1.00 96.19 110 ALA A O 1
ATOM 875 N N . VAL A 1 111 ? 12.723 -6.133 -0.920 1.00 97.50 111 VAL A N 1
ATOM 876 C CA . VAL A 1 111 ? 11.872 -6.092 -2.116 1.00 97.50 111 VAL A CA 1
ATOM 877 C C . VAL A 1 111 ? 10.391 -6.140 -1.738 1.00 97.50 111 VAL A C 1
ATOM 879 O O . VAL A 1 111 ? 9.601 -5.414 -2.331 1.00 97.50 111 VAL A O 1
ATOM 882 N N . 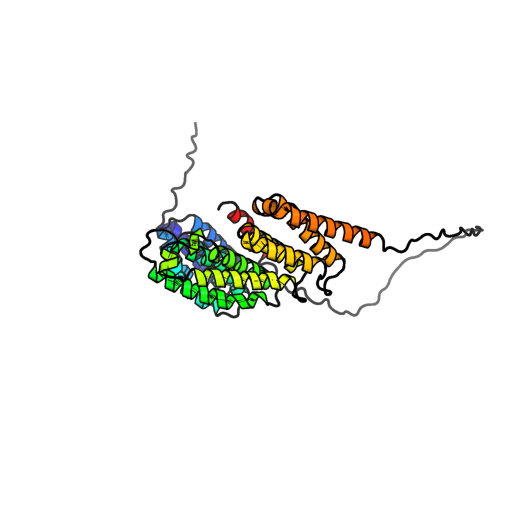LYS A 1 112 ? 10.001 -6.912 -0.714 1.00 97.50 112 LYS A N 1
ATOM 883 C CA . LYS A 1 112 ? 8.620 -6.927 -0.194 1.00 97.50 112 LYS A CA 1
ATOM 884 C C . LYS A 1 112 ? 8.188 -5.569 0.361 1.00 97.50 112 LYS A C 1
ATOM 886 O O . LYS A 1 112 ? 7.095 -5.111 0.042 1.00 97.50 112 LYS A O 1
ATOM 891 N N . ILE A 1 113 ? 9.045 -4.901 1.135 1.00 97.88 113 ILE A N 1
ATOM 892 C CA . ILE A 1 113 ? 8.786 -3.538 1.629 1.00 97.88 113 ILE A CA 1
ATOM 893 C C . ILE A 1 113 ? 8.617 -2.573 0.452 1.00 97.88 113 ILE A C 1
ATOM 895 O O . ILE A 1 113 ? 7.668 -1.790 0.424 1.00 97.88 113 ILE A O 1
ATOM 899 N N . MET A 1 114 ? 9.491 -2.662 -0.551 1.00 98.12 114 MET A N 1
ATOM 900 C CA . MET A 1 114 ? 9.387 -1.815 -1.735 1.00 98.12 114 MET A CA 1
ATOM 901 C C . MET A 1 114 ? 8.114 -2.094 -2.541 1.00 98.12 114 MET A C 1
ATOM 903 O O . MET A 1 114 ? 7.457 -1.162 -2.994 1.00 98.12 114 MET A O 1
ATOM 907 N N . LEU A 1 115 ? 7.704 -3.355 -2.669 1.00 98.56 115 LEU A N 1
ATOM 908 C CA . LEU A 1 115 ? 6.435 -3.724 -3.295 1.00 98.56 115 LEU A CA 1
ATOM 909 C C . LEU A 1 115 ? 5.235 -3.142 -2.553 1.00 98.56 115 LEU A C 1
ATOM 911 O O . LEU A 1 115 ? 4.326 -2.653 -3.210 1.00 98.56 115 LEU A O 1
ATOM 915 N N . LEU A 1 116 ? 5.227 -3.145 -1.216 1.00 98.69 116 LEU A N 1
ATOM 916 C CA . LEU A 1 116 ? 4.162 -2.503 -0.436 1.00 98.69 116 LEU A CA 1
ATOM 917 C C . LEU A 1 116 ? 4.053 -1.007 -0.762 1.00 98.69 116 LEU A C 1
ATOM 919 O O . LEU A 1 116 ? 2.947 -0.494 -0.931 1.00 98.69 116 LEU A O 1
ATOM 923 N N . LEU A 1 117 ? 5.189 -0.318 -0.902 1.00 98.38 117 LEU A N 1
ATOM 924 C CA . LEU A 1 117 ? 5.231 1.092 -1.300 1.00 98.38 117 LEU A CA 1
ATOM 925 C C . LEU A 1 117 ? 4.716 1.297 -2.729 1.00 98.38 117 LEU A C 1
ATOM 927 O O . LEU A 1 117 ? 3.808 2.095 -2.945 1.00 98.38 117 LEU A O 1
ATOM 931 N N . VAL A 1 118 ? 5.231 0.535 -3.695 1.00 98.50 118 VAL A N 1
ATOM 932 C CA . VAL A 1 118 ? 4.820 0.629 -5.105 1.00 98.50 118 VAL A CA 1
ATOM 933 C C . VAL A 1 118 ? 3.339 0.306 -5.280 1.00 98.50 118 VAL A C 1
ATOM 935 O O . VAL A 1 118 ? 2.605 1.071 -5.902 1.00 98.50 118 VAL A O 1
ATOM 938 N N . MET A 1 119 ? 2.868 -0.793 -4.692 1.00 98.69 119 MET A N 1
ATOM 939 C CA . MET A 1 119 ? 1.478 -1.236 -4.800 1.00 98.69 119 MET A CA 1
ATOM 940 C C . MET A 1 119 ? 0.500 -0.285 -4.106 1.00 98.69 119 MET A C 1
ATOM 942 O O . MET A 1 119 ? -0.653 -0.209 -4.525 1.00 98.69 119 MET A O 1
ATOM 946 N N . SER A 1 120 ? 0.949 0.495 -3.115 1.00 98.50 120 SER A N 1
ATOM 947 C CA . SER A 1 120 ? 0.140 1.554 -2.489 1.00 98.50 120 SER A CA 1
ATOM 948 C C . SER A 1 120 ? -0.244 2.677 -3.458 1.00 98.50 120 SER A C 1
ATOM 950 O O . SER A 1 120 ? -1.240 3.363 -3.225 1.00 98.50 120 SER A O 1
ATOM 952 N N . GLU A 1 121 ? 0.518 2.865 -4.537 1.00 98.25 121 GLU A N 1
ATOM 953 C CA . GLU A 1 121 ? 0.229 3.838 -5.596 1.00 98.25 121 GLU A CA 1
ATOM 954 C C . GLU A 1 121 ? -0.338 3.159 -6.849 1.00 98.25 121 GLU A C 1
ATOM 956 O O . GLU A 1 121 ? -1.344 3.608 -7.396 1.00 98.25 121 GLU A O 1
ATOM 961 N N . VAL A 1 122 ? 0.259 2.039 -7.265 1.00 98.44 122 VAL A N 1
ATOM 962 C CA . VAL A 1 122 ? -0.068 1.328 -8.510 1.00 98.44 122 VAL A CA 1
ATOM 963 C C . VAL A 1 122 ? -1.448 0.665 -8.471 1.00 98.44 122 VAL A C 1
ATOM 965 O O . VAL A 1 122 ? -2.199 0.778 -9.440 1.00 98.44 122 VAL A O 1
ATOM 968 N N . TYR A 1 123 ? -1.821 0.009 -7.366 1.00 98.62 123 TYR A N 1
ATOM 969 C CA . TYR A 1 123 ? -3.115 -0.677 -7.279 1.00 98.62 123 TYR A CA 1
ATOM 970 C C . TYR A 1 123 ? -4.293 0.313 -7.337 1.00 98.62 123 TYR A C 1
ATOM 972 O O . TYR A 1 123 ? -5.167 0.134 -8.190 1.00 98.62 123 TYR A O 1
ATOM 980 N N . PRO A 1 124 ? -4.312 1.413 -6.547 1.00 98.44 124 PRO A N 1
ATOM 981 C CA . PRO A 1 124 ? -5.353 2.424 -6.691 1.00 98.44 124 PRO A CA 1
ATOM 982 C C . PRO A 1 124 ? -5.362 3.110 -8.056 1.00 98.44 124 PRO A C 1
ATOM 984 O O . PRO A 1 124 ? -6.430 3.405 -8.590 1.00 98.44 124 PRO A O 1
ATOM 987 N N . LEU A 1 125 ? -4.179 3.374 -8.621 1.00 98.38 125 LEU A N 1
ATOM 988 C CA . LEU A 1 125 ? -4.050 4.002 -9.930 1.00 98.38 125 LEU A CA 1
ATOM 989 C C . LEU A 1 125 ? -4.711 3.169 -11.030 1.00 98.38 125 LEU A C 1
ATOM 991 O O . LEU A 1 125 ? -5.394 3.743 -11.872 1.00 98.38 125 LEU A O 1
ATOM 995 N N . CYS A 1 126 ? -4.548 1.843 -11.005 1.00 97.75 126 CYS A N 1
ATOM 996 C CA . CYS A 1 126 ? -5.148 0.948 -11.991 1.00 97.75 126 CYS A CA 1
ATOM 997 C C . CYS A 1 126 ? -6.677 1.082 -12.023 1.00 97.75 126 CYS A C 1
ATOM 999 O O . CYS A 1 126 ? -7.234 1.395 -13.073 1.00 97.75 126 CYS A O 1
ATOM 1001 N N . LEU A 1 127 ? -7.345 0.981 -10.868 1.00 96.81 127 LEU A N 1
ATOM 1002 C CA . LEU A 1 127 ? -8.802 1.136 -10.786 1.00 96.81 127 LEU A CA 1
ATOM 1003 C C . LEU A 1 127 ? -9.270 2.542 -11.185 1.00 96.81 127 LEU A C 1
ATOM 1005 O O . LEU A 1 127 ? -10.235 2.678 -11.934 1.00 96.81 127 LEU A O 1
ATOM 1009 N N . ARG A 1 128 ? -8.570 3.600 -10.746 1.00 96.69 128 ARG A N 1
ATOM 1010 C CA . ARG A 1 128 ? -8.894 4.978 -11.165 1.00 96.69 128 ARG A CA 1
ATOM 1011 C C . ARG A 1 128 ? -8.743 5.171 -12.665 1.00 96.69 128 ARG A C 1
ATOM 1013 O O . ARG A 1 128 ? -9.511 5.918 -13.259 1.00 96.69 128 ARG A O 1
ATOM 1020 N N . PHE A 1 129 ? -7.734 4.548 -13.267 1.00 96.06 129 PHE A N 1
ATOM 1021 C CA . PHE A 1 129 ? -7.493 4.652 -14.697 1.00 96.06 129 PHE A CA 1
ATOM 1022 C C . PHE A 1 129 ? -8.550 3.890 -15.498 1.00 96.06 129 PHE A C 1
ATOM 1024 O O . PHE A 1 129 ? -9.074 4.443 -16.459 1.00 96.06 129 PHE A O 1
ATOM 1031 N N . MET A 1 130 ? -8.935 2.692 -15.047 1.00 94.75 130 MET A N 1
ATOM 1032 C CA . MET A 1 130 ? -10.057 1.936 -15.616 1.00 94.75 130 MET A CA 1
ATOM 1033 C C . MET A 1 130 ? -11.372 2.719 -15.557 1.00 94.75 130 MET A C 1
ATOM 1035 O O . MET A 1 130 ? -12.136 2.699 -16.516 1.00 94.75 130 MET A O 1
ATOM 1039 N N . ALA A 1 131 ? -11.624 3.436 -14.458 1.00 94.50 131 ALA A N 1
ATOM 1040 C CA . ALA A 1 131 ? -12.861 4.187 -14.254 1.00 94.50 131 ALA A CA 1
ATOM 1041 C C . ALA A 1 131 ? -13.036 5.411 -15.171 1.00 94.50 131 ALA A C 1
ATOM 1043 O O . ALA A 1 131 ? -14.145 5.939 -15.273 1.00 94.50 131 ALA A O 1
ATOM 1044 N N . LYS A 1 132 ? -11.973 5.885 -15.836 1.00 92.31 132 LYS A N 1
ATOM 1045 C CA . LYS A 1 132 ? -12.068 7.028 -16.756 1.00 92.31 132 LYS A CA 1
ATOM 1046 C C . LYS A 1 132 ? -12.851 6.651 -18.020 1.00 92.31 132 LYS A C 1
ATOM 1048 O O . LYS A 1 132 ? -12.630 5.563 -18.549 1.00 92.31 132 LYS A O 1
ATOM 1053 N N . PRO A 1 133 ? -13.724 7.536 -18.534 1.00 75.50 133 PRO A N 1
ATOM 1054 C CA . PRO A 1 133 ? -14.447 7.286 -19.777 1.00 75.50 133 PRO A CA 1
ATOM 1055 C C . PRO A 1 133 ? -13.483 7.204 -20.976 1.00 75.50 133 PRO A C 1
ATOM 1057 O O . PRO A 1 133 ? -12.496 7.931 -21.031 1.00 75.50 133 PRO A O 1
ATOM 1060 N N . GLU A 1 134 ? -13.804 6.327 -21.933 1.00 66.38 134 GLU A N 1
ATOM 1061 C CA . GLU A 1 134 ? -13.169 6.213 -23.260 1.00 66.38 134 GLU A CA 1
ATOM 1062 C C . GLU A 1 134 ? -11.670 5.879 -23.309 1.00 66.38 134 GLU A C 1
ATOM 1064 O O . GLU A 1 134 ? -10.854 6.661 -23.799 1.00 66.38 134 GLU A O 1
ATOM 1069 N N . HIS A 1 135 ? -11.291 4.655 -22.931 1.00 66.50 135 HIS A N 1
ATOM 1070 C CA . HIS A 1 135 ? -9.949 4.140 -23.219 1.00 66.50 135 HIS A CA 1
ATOM 1071 C C . HIS A 1 135 ? -10.016 2.724 -23.813 1.00 66.50 135 HIS A C 1
ATOM 1073 O O . HIS A 1 135 ? -10.485 1.790 -23.168 1.00 66.50 135 HIS A O 1
ATOM 1079 N N . GLY A 1 136 ? -9.518 2.553 -25.045 1.00 79.81 136 GLY A N 1
ATOM 1080 C CA . GLY A 1 136 ? -9.548 1.296 -25.817 1.00 79.81 136 GLY A CA 1
ATOM 1081 C C . GLY A 1 136 ? -8.636 0.170 -25.307 1.00 79.81 136 GLY A C 1
ATOM 1082 O O . GLY A 1 136 ? -8.255 -0.688 -26.091 1.00 79.81 136 GLY A O 1
ATOM 1083 N N . LEU A 1 137 ? -8.262 0.195 -24.023 1.00 89.56 137 LEU A N 1
ATOM 1084 C CA . LEU A 1 137 ? -7.346 -0.749 -23.363 1.00 89.56 137 LEU A CA 1
ATOM 1085 C C . LEU A 1 137 ? -8.024 -1.515 -22.215 1.00 89.56 137 LEU A C 1
ATOM 1087 O O . LEU A 1 137 ? -7.362 -2.049 -21.327 1.00 89.56 137 LEU A O 1
ATOM 1091 N N . LEU A 1 138 ? -9.356 -1.485 -22.152 1.00 92.06 138 LEU A N 1
ATOM 1092 C CA . LEU A 1 138 ? -10.101 -1.953 -20.987 1.00 92.06 138 LEU A CA 1
ATOM 1093 C C . LEU A 1 138 ? -9.895 -3.461 -20.722 1.00 92.06 138 LEU A C 1
ATOM 1095 O O . LEU A 1 138 ? -9.745 -3.862 -19.570 1.00 92.06 138 LEU A O 1
ATOM 1099 N N . ALA A 1 139 ? -9.797 -4.280 -21.773 1.00 92.81 139 ALA A N 1
ATOM 1100 C CA . ALA A 1 139 ? -9.545 -5.718 -21.649 1.00 92.81 139 ALA A CA 1
ATOM 1101 C C . ALA A 1 139 ? -8.126 -6.028 -21.134 1.00 92.81 139 ALA A C 1
ATOM 1103 O O . ALA A 1 139 ? -7.923 -6.953 -20.346 1.00 92.81 139 ALA A O 1
ATOM 1104 N N . GLU A 1 140 ? -7.125 -5.260 -21.563 1.00 95.44 140 GLU A N 1
ATOM 1105 C CA . GLU A 1 140 ? -5.756 -5.351 -21.063 1.00 95.44 140 GLU A CA 1
ATOM 1106 C C . GLU A 1 140 ? -5.673 -4.891 -19.609 1.00 95.44 140 GLU A C 1
ATOM 1108 O O . GLU A 1 140 ? -4.964 -5.503 -18.808 1.00 95.44 140 GLU A O 1
ATOM 1113 N N . LEU A 1 141 ? -6.410 -3.838 -19.250 1.00 95.25 141 LEU A N 1
ATOM 1114 C CA . LEU A 1 141 ? -6.465 -3.327 -17.885 1.00 95.25 141 LEU A CA 1
ATOM 1115 C C . LEU A 1 141 ? -7.167 -4.291 -16.925 1.00 95.25 141 LEU A C 1
ATOM 1117 O O . LEU A 1 141 ? -6.697 -4.430 -15.802 1.00 95.25 141 LEU A O 1
ATOM 1121 N N . ASP A 1 142 ? -8.207 -5.008 -17.355 1.00 95.25 142 ASP A N 1
ATOM 1122 C CA . ASP A 1 142 ? -8.819 -6.082 -16.559 1.00 95.25 142 ASP A CA 1
ATOM 1123 C C . ASP A 1 142 ? -7.790 -7.176 -16.217 1.00 95.25 142 ASP A C 1
ATOM 1125 O O . ASP A 1 142 ? -7.526 -7.458 -15.046 1.00 95.25 142 ASP A O 1
ATOM 1129 N N . LYS A 1 143 ? -7.076 -7.700 -17.223 1.00 96.75 143 LYS A N 1
ATOM 1130 C CA . LYS A 1 143 ? -5.981 -8.667 -17.003 1.00 96.75 143 LYS A CA 1
ATOM 1131 C C . LYS A 1 143 ? -4.883 -8.100 -16.100 1.00 96.75 143 LYS A C 1
ATOM 1133 O O . LYS A 1 143 ? -4.361 -8.792 -15.228 1.00 96.75 143 LYS A O 1
ATOM 1138 N N . THR A 1 144 ? -4.536 -6.829 -16.295 1.00 98.06 144 THR A N 1
ATOM 1139 C CA . THR A 1 144 ? -3.558 -6.117 -15.463 1.00 98.06 144 THR A CA 1
ATOM 1140 C C . THR A 1 144 ? -4.028 -6.059 -14.010 1.00 98.06 144 THR A C 1
ATOM 1142 O O . THR A 1 144 ? -3.249 -6.336 -13.100 1.00 98.06 144 THR A O 1
ATOM 1145 N N . PHE A 1 145 ? -5.304 -5.757 -13.775 1.00 97.75 145 PHE A N 1
ATOM 1146 C CA . PHE A 1 145 ? -5.891 -5.699 -12.444 1.00 97.75 145 PHE A CA 1
ATOM 1147 C C . PHE A 1 145 ? -5.929 -7.073 -11.764 1.00 97.75 145 PHE A C 1
ATOM 1149 O O . PHE A 1 145 ? -5.646 -7.165 -10.568 1.00 97.75 145 PHE A O 1
ATOM 1156 N N . GLN A 1 146 ? -6.201 -8.146 -12.510 1.00 97.69 146 GLN A N 1
ATOM 1157 C CA . GLN A 1 146 ? -6.123 -9.519 -12.000 1.00 97.69 146 GLN A CA 1
ATOM 1158 C C . GLN A 1 146 ? -4.701 -9.844 -11.518 1.00 97.69 146 GLN A C 1
ATOM 1160 O O . GLN A 1 146 ? -4.523 -10.265 -10.375 1.00 97.69 146 GLN A O 1
ATOM 1165 N N . VAL A 1 147 ? -3.678 -9.517 -12.315 1.00 98.56 147 VAL A N 1
ATOM 1166 C CA . VAL A 1 147 ? -2.268 -9.682 -11.919 1.00 98.56 147 VAL A CA 1
ATOM 1167 C C . VAL A 1 147 ? -1.924 -8.853 -10.676 1.00 98.56 147 VAL A C 1
ATOM 1169 O O . VAL A 1 147 ? -1.300 -9.350 -9.740 1.00 98.56 147 VAL A O 1
ATOM 1172 N N . LEU A 1 148 ? -2.343 -7.587 -10.621 1.00 98.62 148 LEU A N 1
ATOM 1173 C CA . LEU A 1 148 ? -2.111 -6.736 -9.450 1.00 98.62 148 LEU A CA 1
ATOM 1174 C C . LEU A 1 148 ? -2.868 -7.238 -8.208 1.00 98.62 148 LEU A C 1
ATOM 1176 O O . LEU A 1 148 ? -2.385 -7.070 -7.087 1.00 98.62 148 LEU A O 1
ATOM 1180 N N . SER A 1 149 ? -4.016 -7.889 -8.393 1.00 98.25 149 SER A N 1
ATOM 1181 C CA . SER A 1 149 ? -4.768 -8.543 -7.321 1.00 98.25 149 SER A CA 1
ATOM 1182 C C . SER A 1 149 ? -4.043 -9.781 -6.794 1.00 98.25 149 SER A C 1
ATOM 1184 O O . SER A 1 149 ? -3.987 -9.964 -5.580 1.00 98.25 149 SER A O 1
ATOM 1186 N N . GLU A 1 150 ? -3.395 -10.574 -7.651 1.00 98.44 150 GLU A N 1
ATOM 1187 C CA . GLU A 1 150 ? -2.501 -11.653 -7.202 1.00 98.44 150 GLU A CA 1
ATOM 1188 C C . GLU A 1 150 ? -1.351 -11.106 -6.345 1.00 98.44 150 GLU A C 1
ATOM 1190 O O . GLU A 1 150 ? -1.057 -11.638 -5.272 1.00 98.44 150 GLU A O 1
ATOM 1195 N N . VAL A 1 151 ? -0.736 -9.996 -6.768 1.00 98.69 151 VAL A N 1
ATOM 1196 C CA . VAL A 1 151 ? 0.316 -9.330 -5.986 1.00 98.69 151 VAL A CA 1
ATOM 1197 C C . VAL A 1 151 ? -0.227 -8.831 -4.648 1.00 98.69 151 VAL A C 1
ATOM 1199 O O . VAL A 1 151 ? 0.415 -9.052 -3.621 1.00 98.69 151 VAL A O 1
ATOM 1202 N N . LYS A 1 152 ? -1.417 -8.212 -4.621 1.00 98.62 152 LYS A N 1
ATOM 1203 C CA . LYS A 1 152 ? -2.096 -7.822 -3.373 1.00 98.62 152 LYS A CA 1
ATOM 1204 C C . LYS A 1 152 ? -2.203 -9.025 -2.438 1.00 98.62 152 LYS A C 1
ATOM 1206 O O . LYS A 1 152 ? -1.746 -8.938 -1.299 1.00 98.62 152 LYS A O 1
ATOM 1211 N N . MET A 1 153 ? -2.723 -10.154 -2.923 1.00 98.25 153 MET A N 1
ATOM 1212 C CA . MET A 1 153 ? -2.879 -11.372 -2.123 1.00 98.25 153 MET A CA 1
ATOM 1213 C C . MET A 1 153 ? -1.544 -11.907 -1.594 1.00 98.25 153 MET A C 1
ATOM 1215 O O . MET A 1 153 ? -1.477 -12.317 -0.438 1.00 98.25 153 MET A O 1
ATOM 1219 N N . ALA A 1 154 ? -0.467 -11.830 -2.380 1.00 98.06 154 ALA A N 1
ATOM 1220 C CA . ALA A 1 154 ? 0.875 -12.220 -1.947 1.00 98.06 154 ALA A CA 1
ATOM 1221 C C . ALA A 1 154 ? 1.479 -11.294 -0.869 1.00 98.06 154 ALA A C 1
ATOM 1223 O O . ALA A 1 154 ? 2.403 -11.698 -0.159 1.00 98.06 154 ALA A O 1
ATOM 1224 N N . LEU A 1 155 ? 0.987 -10.056 -0.742 1.00 98.44 155 LEU A N 1
ATOM 1225 C CA . LEU A 1 155 ? 1.456 -9.070 0.238 1.00 98.44 155 LEU A CA 1
ATOM 1226 C C . LEU A 1 155 ? 0.607 -9.038 1.519 1.00 98.44 155 LEU A C 1
ATOM 1228 O O . LEU A 1 155 ? 1.126 -8.669 2.570 1.00 98.44 155 LEU A O 1
ATOM 1232 N N . LEU A 1 156 ? -0.664 -9.457 1.479 1.00 98.19 156 LEU A N 1
ATOM 1233 C CA . LEU A 1 156 ? -1.546 -9.465 2.659 1.00 98.19 156 LEU A CA 1
ATOM 1234 C C . LEU A 1 156 ? -1.010 -10.252 3.874 1.00 98.19 156 LEU A C 1
ATOM 1236 O O . LEU A 1 156 ? -1.252 -9.807 5.000 1.00 98.19 156 LEU A O 1
ATOM 1240 N N . PRO A 1 157 ? -0.284 -11.381 3.730 1.00 97.44 157 PRO A N 1
ATOM 1241 C CA . PRO A 1 157 ? 0.321 -12.066 4.873 1.00 97.44 157 PRO A CA 1
ATOM 1242 C C . PRO A 1 157 ? 1.283 -11.186 5.686 1.00 97.44 157 PRO A C 1
ATOM 1244 O O . PRO A 1 157 ? 1.435 -11.404 6.885 1.00 97.44 157 PRO A O 1
ATOM 1247 N N . LEU A 1 158 ? 1.868 -10.146 5.079 1.00 97.00 158 LEU A N 1
ATOM 1248 C CA . LEU A 1 158 ? 2.804 -9.233 5.744 1.00 97.00 158 LEU A CA 1
ATOM 1249 C C . LEU A 1 158 ? 2.153 -8.370 6.838 1.00 97.00 158 LEU A C 1
ATOM 1251 O O . LEU A 1 158 ? 2.871 -7.807 7.662 1.00 97.00 158 LEU A O 1
ATOM 1255 N N . LEU A 1 159 ? 0.816 -8.312 6.914 1.00 96.06 159 LEU A N 1
ATOM 1256 C CA . LEU A 1 159 ? 0.106 -7.749 8.074 1.00 96.06 159 LEU A CA 1
ATOM 1257 C C . LEU A 1 159 ? 0.455 -8.468 9.388 1.00 96.06 159 LEU A C 1
ATOM 1259 O O . LEU A 1 159 ? 0.360 -7.871 10.455 1.00 96.06 159 LEU A O 1
ATOM 1263 N N . ASN A 1 160 ? 0.888 -9.726 9.305 1.00 94.25 160 ASN A N 1
ATOM 1264 C CA . ASN A 1 160 ? 1.276 -10.547 10.449 1.00 94.25 160 ASN A CA 1
ATOM 1265 C C . ASN A 1 160 ? 2.799 -10.751 10.526 1.00 94.25 160 ASN A C 1
ATOM 1267 O O . ASN A 1 160 ? 3.260 -11.662 11.199 1.00 94.25 160 ASN A O 1
ATOM 1271 N N . SER A 1 161 ? 3.583 -9.936 9.813 1.00 94.00 161 SER A N 1
ATOM 1272 C CA . SER A 1 161 ? 5.047 -10.004 9.844 1.00 94.00 161 SER A CA 1
ATOM 1273 C C . SER A 1 161 ? 5.589 -9.726 11.249 1.00 94.00 161 SER A C 1
ATOM 1275 O O . SER A 1 161 ? 5.143 -8.777 11.900 1.00 94.00 161 SER A O 1
ATOM 1277 N N . ASP A 1 162 ? 6.625 -10.463 11.656 1.00 92.31 162 ASP A N 1
ATOM 1278 C CA . ASP A 1 162 ? 7.359 -10.226 12.908 1.00 92.31 162 ASP A CA 1
ATOM 1279 C C . ASP A 1 162 ? 8.076 -8.868 12.897 1.00 92.31 162 ASP A C 1
ATOM 1281 O O . ASP A 1 162 ? 8.111 -8.150 13.897 1.00 92.31 162 ASP A O 1
ATOM 1285 N N . SER A 1 163 ? 8.574 -8.455 11.725 1.00 93.44 163 SER A N 1
ATOM 1286 C CA . SER A 1 163 ? 9.126 -7.115 11.516 1.00 93.44 163 SER A CA 1
ATOM 1287 C C . SER A 1 163 ? 8.022 -6.060 11.622 1.00 93.44 163 SER A C 1
ATOM 1289 O O . SER A 1 163 ? 7.172 -5.949 10.733 1.00 93.44 163 SER A O 1
ATOM 1291 N N . GLU A 1 164 ? 8.070 -5.248 12.683 1.00 91.00 164 GLU A N 1
ATOM 1292 C CA . GLU A 1 164 ? 7.137 -4.136 12.903 1.00 91.00 164 GLU A CA 1
ATOM 1293 C C . GLU A 1 164 ? 7.137 -3.147 11.733 1.00 91.00 164 GLU A C 1
ATOM 1295 O O . GLU A 1 164 ? 6.072 -2.759 11.262 1.00 91.00 164 GLU A O 1
ATOM 1300 N N . GLY A 1 165 ? 8.312 -2.799 11.199 1.00 92.12 165 GLY A N 1
ATOM 1301 C CA . GLY A 1 165 ? 8.417 -1.911 10.039 1.00 92.12 165 GLY A CA 1
ATOM 1302 C C . GLY A 1 165 ? 7.666 -2.453 8.820 1.00 92.12 165 GLY A C 1
ATOM 1303 O O . GLY A 1 165 ? 6.866 -1.739 8.218 1.00 92.12 165 GLY A O 1
ATOM 1304 N N . THR A 1 166 ? 7.857 -3.736 8.499 1.00 95.38 166 THR A N 1
ATOM 1305 C CA . THR A 1 166 ? 7.155 -4.402 7.387 1.00 95.38 166 THR A CA 1
ATOM 1306 C C . THR A 1 166 ? 5.643 -4.406 7.607 1.00 95.38 166 THR A C 1
ATOM 1308 O O . THR A 1 166 ? 4.882 -4.061 6.701 1.00 95.38 166 THR A O 1
ATOM 1311 N N . ARG A 1 167 ? 5.205 -4.717 8.831 1.00 95.44 167 ARG A N 1
ATOM 1312 C CA . ARG A 1 167 ? 3.792 -4.707 9.217 1.00 95.44 167 ARG A CA 1
ATOM 1313 C C . ARG A 1 167 ? 3.160 -3.320 9.069 1.00 95.44 167 ARG A C 1
ATOM 1315 O O . ARG A 1 167 ? 2.065 -3.210 8.525 1.00 95.44 167 ARG A O 1
ATOM 1322 N N . LEU A 1 168 ? 3.852 -2.250 9.468 1.00 95.44 168 LEU A N 1
ATOM 1323 C CA . LEU A 1 168 ? 3.367 -0.873 9.302 1.00 95.44 168 LEU A CA 1
ATOM 1324 C C . LEU A 1 168 ? 3.214 -0.477 7.824 1.00 95.44 168 LEU A C 1
ATOM 1326 O O . LEU A 1 168 ? 2.222 0.1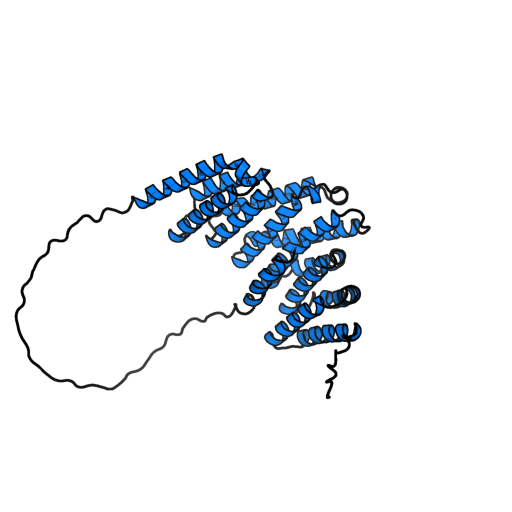61 7.463 1.00 95.44 168 LEU A O 1
ATOM 1330 N N . TYR A 1 169 ? 4.150 -0.874 6.954 1.00 96.81 169 TYR A N 1
ATOM 1331 C CA . TYR A 1 169 ? 3.992 -0.679 5.507 1.00 96.81 169 TYR A CA 1
ATOM 1332 C C . TYR A 1 169 ? 2.802 -1.472 4.952 1.00 96.81 169 TYR A C 1
ATOM 1334 O O . TYR A 1 169 ? 2.054 -0.942 4.130 1.00 96.81 169 TYR A O 1
ATOM 1342 N N . ALA A 1 170 ? 2.575 -2.697 5.437 1.00 97.94 170 ALA A N 1
ATOM 1343 C CA . ALA A 1 170 ? 1.437 -3.517 5.029 1.00 97.94 170 ALA A CA 1
ATOM 1344 C C . ALA A 1 170 ? 0.096 -2.883 5.425 1.00 97.94 170 ALA A C 1
ATOM 1346 O O . ALA A 1 170 ? -0.804 -2.803 4.593 1.00 97.94 170 ALA A O 1
ATOM 1347 N N . ILE A 1 171 ? -0.019 -2.344 6.644 1.00 97.88 171 ILE A N 1
ATOM 1348 C CA . ILE A 1 171 ? -1.222 -1.627 7.099 1.00 97.88 171 ILE A CA 1
ATOM 1349 C C . ILE A 1 171 ? -1.511 -0.420 6.191 1.00 97.88 171 ILE A C 1
ATOM 1351 O O . ILE A 1 171 ? -2.649 -0.221 5.760 1.00 97.88 171 ILE A O 1
ATOM 1355 N N . ARG A 1 172 ? -0.485 0.372 5.845 1.00 97.56 172 ARG A N 1
ATOM 1356 C CA . ARG A 1 172 ? -0.633 1.530 4.941 1.00 97.56 172 ARG A CA 1
ATOM 1357 C C . ARG A 1 172 ? -1.074 1.118 3.537 1.00 97.56 172 ARG A C 1
ATOM 1359 O O . ARG A 1 172 ? -1.960 1.755 2.973 1.00 97.56 172 ARG A O 1
ATOM 1366 N N . PHE A 1 173 ? -0.496 0.050 2.996 1.00 98.62 173 PHE A N 1
ATOM 1367 C CA . PHE A 1 173 ? -0.899 -0.511 1.706 1.00 98.62 173 PHE A CA 1
ATOM 1368 C C . PHE A 1 173 ? -2.359 -0.980 1.714 1.00 98.62 173 PHE A C 1
ATOM 1370 O O . PHE A 1 173 ? -3.140 -0.620 0.831 1.00 98.62 173 PHE A O 1
ATOM 1377 N N . VAL A 1 174 ? -2.754 -1.730 2.742 1.00 98.69 174 VAL A N 1
ATOM 1378 C CA . VAL A 1 174 ? -4.123 -2.237 2.886 1.00 98.69 174 VAL A CA 1
ATOM 1379 C C . VAL A 1 174 ? -5.121 -1.091 3.026 1.00 98.69 174 VAL A C 1
ATOM 1381 O O . VAL A 1 174 ? -6.164 -1.124 2.383 1.00 98.69 174 VAL A O 1
ATOM 1384 N N . SER A 1 175 ? -4.775 -0.023 3.749 1.00 98.38 175 SER A N 1
ATOM 1385 C CA . SER A 1 175 ? -5.586 1.199 3.792 1.00 98.38 175 SER A CA 1
ATOM 1386 C C . SER A 1 175 ? -5.851 1.782 2.402 1.00 98.38 175 SER A C 1
ATOM 1388 O O . SER A 1 175 ? -6.991 2.116 2.081 1.00 98.38 175 SER A O 1
ATOM 1390 N N . LYS A 1 176 ? -4.833 1.851 1.534 1.00 98.50 176 LYS A N 1
ATOM 1391 C CA . LYS A 1 176 ? -5.011 2.316 0.148 1.00 98.50 176 LYS A CA 1
ATOM 1392 C C . LYS A 1 176 ? -5.921 1.391 -0.659 1.00 98.50 176 LYS A C 1
ATOM 1394 O O . LYS A 1 176 ? -6.738 1.897 -1.427 1.00 98.50 176 LYS A O 1
ATOM 1399 N N . CYS A 1 177 ? -5.819 0.076 -0.457 1.00 98.62 177 CYS A N 1
ATOM 1400 C CA . CYS A 1 177 ? -6.710 -0.907 -1.079 1.00 98.62 177 CYS A CA 1
ATOM 1401 C C . CYS A 1 177 ? -8.163 -0.714 -0.632 1.00 98.62 177 CYS A C 1
ATOM 1403 O O . CYS A 1 177 ? -9.048 -0.650 -1.482 1.00 98.62 177 CYS A O 1
ATOM 1405 N N . ILE A 1 178 ? -8.403 -0.557 0.675 1.00 98.62 178 ILE A N 1
ATOM 1406 C CA . ILE A 1 178 ? -9.736 -0.310 1.243 1.00 98.62 178 ILE A CA 1
ATOM 1407 C C . ILE A 1 178 ? -10.351 0.939 0.615 1.00 98.62 178 ILE A C 1
ATOM 1409 O O . ILE A 1 178 ? -11.471 0.889 0.112 1.00 98.62 178 ILE A O 1
ATOM 1413 N N . LEU A 1 179 ? -9.611 2.053 0.603 1.00 98.00 179 LEU A N 1
ATOM 1414 C CA . LEU A 1 179 ? -10.123 3.318 0.083 1.00 98.00 179 LEU A CA 1
ATOM 1415 C C . LEU A 1 179 ? -10.525 3.198 -1.390 1.00 98.00 179 LEU A C 1
ATOM 1417 O O . LEU A 1 179 ? -11.637 3.581 -1.734 1.00 98.00 179 LEU A O 1
ATOM 1421 N N . ILE A 1 180 ? -9.685 2.627 -2.259 1.00 97.81 180 ILE A N 1
ATOM 1422 C CA . ILE A 1 180 ? -10.035 2.557 -3.684 1.00 97.81 180 ILE A CA 1
ATOM 1423 C C . ILE A 1 180 ? -11.168 1.568 -3.986 1.00 97.81 180 ILE A C 1
ATOM 1425 O O . ILE A 1 180 ? -12.024 1.854 -4.817 1.00 97.81 180 ILE A O 1
ATOM 1429 N N . THR A 1 181 ? -11.212 0.425 -3.300 1.00 97.25 181 THR A N 1
ATOM 1430 C CA . THR A 1 181 ? -12.226 -0.624 -3.536 1.00 97.25 181 THR A CA 1
ATOM 1431 C C . THR A 1 181 ? -13.598 -0.286 -2.957 1.00 97.25 181 THR A C 1
ATOM 1433 O O . THR A 1 181 ? -14.578 -0.963 -3.251 1.00 97.25 181 THR A O 1
ATOM 1436 N N . THR A 1 182 ? -13.689 0.784 -2.168 1.00 96.44 182 THR A N 1
ATOM 1437 C CA . THR A 1 182 ? -14.948 1.299 -1.612 1.00 96.44 182 THR A CA 1
ATOM 1438 C C . THR A 1 182 ? -15.271 2.716 -2.078 1.00 96.44 182 THR A C 1
ATOM 1440 O O . THR A 1 182 ? -16.206 3.339 -1.579 1.00 96.44 182 THR A O 1
ATOM 1443 N N . ASP A 1 183 ? -14.502 3.250 -3.027 1.00 95.69 183 ASP A N 1
ATOM 1444 C CA . ASP A 1 183 ? -14.789 4.537 -3.647 1.00 95.69 183 ASP A CA 1
ATOM 1445 C C . ASP A 1 183 ? -15.939 4.384 -4.646 1.00 95.69 183 ASP A C 1
ATOM 1447 O O . ASP A 1 183 ? -15.756 3.861 -5.746 1.00 95.69 183 ASP A O 1
ATOM 1451 N N . ALA A 1 184 ? -17.123 4.869 -4.261 1.00 93.50 184 ALA A N 1
ATOM 1452 C CA . ALA A 1 184 ? -18.336 4.822 -5.072 1.00 93.50 184 ALA A CA 1
ATOM 1453 C C . ALA A 1 184 ? -18.143 5.414 -6.479 1.00 93.50 184 ALA A C 1
ATOM 1455 O O . ALA A 1 184 ? -18.738 4.913 -7.430 1.00 93.50 184 ALA A O 1
ATOM 1456 N N . SER A 1 185 ? -17.305 6.446 -6.631 1.00 94.00 185 SER A N 1
ATOM 1457 C CA . SER A 1 185 ? -17.061 7.086 -7.931 1.00 94.00 185 SER A CA 1
ATOM 1458 C C . SER A 1 185 ? -16.273 6.192 -8.892 1.00 94.00 185 SER A C 1
ATOM 1460 O O . SER A 1 185 ? -16.463 6.258 -10.104 1.00 94.00 185 SER A O 1
ATOM 1462 N N . VAL A 1 186 ? -15.421 5.321 -8.349 1.00 95.25 186 VAL A N 1
ATOM 1463 C CA . VAL A 1 186 ? -14.591 4.390 -9.114 1.00 95.25 186 VAL A CA 1
ATOM 1464 C C . VAL A 1 186 ? -15.349 3.096 -9.361 1.00 95.25 186 VAL A C 1
ATOM 1466 O O . VAL A 1 186 ? -15.489 2.679 -10.511 1.00 95.25 186 VAL A O 1
ATOM 1469 N N . ILE A 1 187 ? -15.876 2.475 -8.302 1.00 94.88 187 ILE A N 1
ATOM 1470 C CA . ILE A 1 187 ? -16.525 1.166 -8.410 1.00 94.88 187 ILE A CA 1
ATOM 1471 C C . ILE A 1 187 ? -17.798 1.235 -9.246 1.00 94.88 187 ILE A C 1
ATOM 1473 O O . ILE A 1 187 ? -18.048 0.307 -9.998 1.00 94.88 187 ILE A O 1
ATOM 1477 N N . ASN A 1 188 ? -18.577 2.321 -9.175 1.00 93.81 188 ASN A N 1
ATOM 1478 C CA . ASN A 1 188 ? -19.819 2.456 -9.947 1.00 93.81 188 ASN A CA 1
ATOM 1479 C C . ASN A 1 188 ? -19.588 3.001 -11.363 1.00 93.81 188 ASN A C 1
ATOM 1481 O O . ASN A 1 188 ? -20.554 3.240 -12.087 1.00 93.81 188 ASN A O 1
ATOM 1485 N N . SER A 1 189 ? -18.334 3.222 -11.769 1.00 93.50 189 SER A N 1
ATOM 1486 C CA . SER A 1 189 ? -18.043 3.647 -13.137 1.00 93.50 189 SER A CA 1
ATOM 1487 C C . SER A 1 189 ? -18.429 2.545 -14.141 1.00 93.50 189 SER A C 1
ATOM 1489 O O . SER A 1 189 ? -18.237 1.359 -13.850 1.00 93.50 189 SER A O 1
ATOM 1491 N N . PRO A 1 190 ? -18.936 2.900 -15.338 1.00 92.38 190 PRO A N 1
ATOM 1492 C CA . PRO A 1 190 ? -19.376 1.914 -16.329 1.00 92.38 190 PRO A CA 1
ATOM 1493 C C . PRO A 1 190 ? -18.286 0.907 -16.709 1.00 92.38 190 PRO A C 1
ATOM 1495 O O . PRO A 1 190 ? -18.543 -0.290 -16.764 1.00 92.38 190 PRO A O 1
ATOM 1498 N N . ASN A 1 191 ? -17.053 1.382 -16.901 1.00 93.06 191 ASN A N 1
ATOM 1499 C CA . ASN A 1 191 ? -15.922 0.544 -17.295 1.00 93.06 191 ASN A CA 1
ATOM 1500 C C . ASN A 1 191 ? -15.526 -0.460 -16.208 1.00 93.06 191 ASN A C 1
ATOM 1502 O O . ASN A 1 191 ? -15.249 -1.620 -16.510 1.00 93.06 191 ASN A O 1
ATOM 1506 N N . VAL A 1 192 ? -15.506 -0.032 -14.940 1.00 92.94 192 VAL A N 1
ATOM 1507 C CA . VAL A 1 192 ? -15.208 -0.945 -13.831 1.00 92.94 192 VAL A CA 1
ATOM 1508 C C . VAL A 1 192 ? -16.319 -1.977 -13.700 1.00 92.94 192 VAL A C 1
ATOM 1510 O O . VAL A 1 192 ? -15.998 -3.148 -13.594 1.00 92.94 192 VAL A O 1
ATOM 1513 N N . GLN A 1 193 ? -17.593 -1.587 -13.792 1.00 91.44 193 GLN A N 1
ATOM 1514 C CA . GLN A 1 193 ? -18.726 -2.525 -13.736 1.00 91.44 193 GLN A CA 1
ATOM 1515 C C . GLN A 1 193 ? -18.780 -3.495 -14.925 1.00 91.44 193 GLN A C 1
ATOM 1517 O O . GLN A 1 193 ? -19.284 -4.607 -14.791 1.00 91.44 193 GLN A O 1
ATOM 1522 N N . GLN A 1 194 ? -18.268 -3.090 -16.090 1.00 90.25 194 GLN A N 1
ATOM 1523 C CA . GLN A 1 194 ? -18.203 -3.943 -17.276 1.00 90.25 194 GLN A CA 1
ATOM 1524 C C . GLN A 1 194 ? -17.161 -5.061 -17.134 1.00 90.25 194 GLN A C 1
ATOM 1526 O O . GLN A 1 194 ? -17.386 -6.167 -17.623 1.00 90.25 194 GLN A O 1
ATOM 1531 N N . CYS A 1 195 ? -16.022 -4.778 -16.498 1.00 88.06 195 CYS A N 1
ATOM 1532 C CA . CYS A 1 195 ? -14.915 -5.733 -16.375 1.00 88.06 195 CYS A CA 1
ATOM 1533 C C . CYS A 1 195 ? -14.874 -6.458 -15.037 1.00 88.06 195 CYS A C 1
ATOM 1535 O O . CYS A 1 195 ? -14.492 -7.621 -14.966 1.00 88.06 195 CYS A O 1
ATOM 1537 N N . LEU A 1 196 ? -15.240 -5.763 -13.968 1.00 90.62 196 LEU A N 1
ATOM 1538 C CA . LEU A 1 196 ? -15.095 -6.213 -12.598 1.00 90.62 196 LEU A CA 1
ATOM 1539 C C . LEU A 1 196 ? -16.462 -6.214 -11.924 1.00 90.62 196 LEU A C 1
ATOM 1541 O O . LEU A 1 196 ? -17.287 -5.322 -12.108 1.00 90.62 196 LEU A O 1
ATOM 1545 N N . ASN A 1 197 ? -16.685 -7.193 -11.055 1.00 88.94 197 ASN A N 1
ATOM 1546 C CA . ASN A 1 197 ? -17.862 -7.172 -10.207 1.00 88.94 197 ASN A CA 1
ATOM 1547 C C . ASN A 1 197 ? -17.647 -6.161 -9.069 1.00 88.94 197 ASN A C 1
ATOM 1549 O O . ASN A 1 197 ? -16.950 -6.447 -8.091 1.00 88.94 197 ASN A O 1
ATOM 1553 N N . GLY A 1 198 ? -18.263 -4.980 -9.177 1.00 87.25 198 GLY A N 1
ATOM 1554 C CA . GLY A 1 198 ? -18.145 -3.936 -8.157 1.00 87.25 198 GLY A CA 1
ATOM 1555 C C . GLY A 1 198 ? -18.626 -4.370 -6.770 1.00 87.25 198 GLY A C 1
ATOM 1556 O O . GLY A 1 198 ? -18.066 -3.924 -5.772 1.00 87.25 198 GLY A O 1
ATOM 1557 N N . THR A 1 199 ? -19.588 -5.297 -6.677 1.00 90.31 199 THR A N 1
ATOM 1558 C CA . THR A 1 199 ? -20.001 -5.858 -5.376 1.00 90.31 199 THR A CA 1
ATOM 1559 C C . THR A 1 199 ? -18.899 -6.711 -4.751 1.00 90.31 199 THR A C 1
ATOM 1561 O O . THR A 1 199 ? -18.677 -6.636 -3.544 1.00 90.31 199 THR A O 1
ATOM 1564 N N . THR A 1 200 ? -18.148 -7.459 -5.564 1.00 93.56 200 THR A N 1
ATOM 1565 C CA . THR A 1 200 ? -16.992 -8.236 -5.103 1.00 93.56 200 THR A CA 1
ATOM 1566 C C . THR A 1 200 ? -15.854 -7.321 -4.660 1.00 93.56 200 THR A C 1
ATOM 1568 O O . THR A 1 200 ? -15.237 -7.587 -3.634 1.00 93.56 200 THR A O 1
ATOM 1571 N N . LEU A 1 201 ? -15.607 -6.217 -5.376 1.00 94.94 201 LEU A N 1
ATOM 1572 C CA . LEU A 1 201 ? -14.626 -5.208 -4.959 1.00 94.94 201 LEU A CA 1
ATOM 1573 C C . LEU A 1 201 ? -15.011 -4.559 -3.626 1.00 94.94 201 LEU A C 1
ATOM 1575 O O . LEU A 1 201 ? -14.172 -4.445 -2.736 1.00 94.94 201 LEU A O 1
ATOM 1579 N N . LEU A 1 202 ? -16.281 -4.186 -3.459 1.00 95.75 202 LEU A N 1
ATOM 1580 C CA . LEU A 1 202 ? -16.766 -3.609 -2.207 1.00 95.75 202 LEU A CA 1
ATOM 1581 C C . LEU A 1 202 ? -16.632 -4.604 -1.046 1.00 95.75 202 LEU A C 1
ATOM 1583 O O . LEU A 1 202 ? -16.185 -4.220 0.036 1.00 95.75 202 LEU A O 1
ATOM 1587 N N . ALA A 1 203 ? -16.968 -5.878 -1.271 1.00 96.69 203 ALA A N 1
ATOM 1588 C CA . ALA A 1 203 ? -16.796 -6.941 -0.283 1.00 96.69 203 ALA A CA 1
ATOM 1589 C C . ALA A 1 203 ? -15.315 -7.171 0.076 1.00 96.69 203 ALA A C 1
ATOM 1591 O O . ALA A 1 203 ? -14.993 -7.325 1.252 1.00 96.69 203 ALA A O 1
ATOM 1592 N N . ASP A 1 204 ? -14.409 -7.130 -0.906 1.00 96.94 204 ASP A N 1
ATOM 1593 C CA . ASP A 1 204 ? -12.958 -7.199 -0.685 1.00 96.94 204 ASP A CA 1
ATOM 1594 C C . ASP A 1 204 ? -12.472 -6.035 0.195 1.00 96.94 204 ASP A C 1
ATOM 1596 O O . ASP A 1 204 ? -11.812 -6.257 1.211 1.00 96.94 204 ASP A O 1
ATOM 1600 N N . GLY A 1 205 ? -12.874 -4.799 -0.120 1.00 97.62 205 GLY A N 1
ATOM 1601 C CA . GLY A 1 205 ? -12.553 -3.621 0.688 1.00 97.62 205 GLY A CA 1
ATOM 1602 C C . GLY A 1 205 ? -13.097 -3.702 2.116 1.00 97.62 205 GLY A C 1
ATOM 1603 O O . GLY A 1 205 ? -12.400 -3.346 3.069 1.00 97.62 205 GLY A O 1
ATOM 1604 N N . ARG A 1 206 ? -14.319 -4.219 2.280 1.00 97.62 206 ARG A N 1
ATOM 1605 C CA . ARG A 1 206 ? -14.937 -4.462 3.589 1.00 97.62 206 ARG A CA 1
ATOM 1606 C C . ARG A 1 206 ? -14.163 -5.503 4.402 1.00 97.62 206 ARG A C 1
ATOM 1608 O O . ARG A 1 206 ? -13.835 -5.225 5.552 1.00 97.62 206 ARG A O 1
ATOM 1615 N N . GLY A 1 207 ? -13.808 -6.643 3.811 1.00 98.25 207 GLY A N 1
ATOM 1616 C CA . GLY A 1 207 ? -13.033 -7.683 4.499 1.00 98.25 207 GLY A CA 1
ATOM 1617 C C . GLY A 1 207 ? -11.631 -7.210 4.905 1.00 98.25 207 GLY A C 1
ATOM 1618 O O . GLY A 1 207 ? -11.129 -7.550 5.975 1.00 98.25 207 GLY A O 1
ATOM 1619 N N . LEU A 1 208 ? -10.998 -6.358 4.092 1.00 98.50 208 LEU A N 1
ATOM 1620 C CA . LEU A 1 208 ? -9.732 -5.720 4.461 1.00 98.50 208 LEU A CA 1
ATOM 1621 C C . LEU A 1 208 ? -9.887 -4.749 5.642 1.00 98.50 208 LEU A C 1
ATOM 1623 O O . LEU A 1 208 ? -9.009 -4.704 6.506 1.00 98.50 208 LEU A O 1
ATOM 1627 N N . PHE A 1 209 ? -10.984 -3.988 5.697 1.00 98.44 209 PHE A N 1
ATOM 1628 C CA . PHE A 1 209 ? -11.293 -3.123 6.837 1.00 98.44 209 PHE A CA 1
ATOM 1629 C C . PHE A 1 209 ? -11.510 -3.932 8.119 1.00 98.44 209 PHE A C 1
ATOM 1631 O O . PHE A 1 209 ? -10.912 -3.599 9.141 1.00 98.44 209 PHE A O 1
ATOM 1638 N N . GLU A 1 210 ? -12.278 -5.021 8.049 1.00 97.56 210 GLU A N 1
ATOM 1639 C CA . GLU A 1 210 ? -12.493 -5.948 9.170 1.00 97.56 210 GLU A CA 1
ATOM 1640 C C . GLU A 1 210 ? -11.164 -6.508 9.689 1.00 97.56 210 GLU A C 1
ATOM 1642 O O . GLU A 1 210 ? -10.879 -6.476 10.885 1.00 97.56 210 GLU A O 1
ATOM 1647 N N . ARG A 1 211 ? -10.262 -6.891 8.783 1.00 96.75 211 ARG A N 1
ATOM 1648 C CA . ARG A 1 211 ? -8.929 -7.348 9.178 1.00 96.75 211 ARG A CA 1
ATOM 1649 C C . ARG A 1 211 ? -8.116 -6.262 9.889 1.00 96.75 211 ARG A C 1
ATOM 1651 O O . ARG A 1 211 ? -7.440 -6.564 10.867 1.00 96.75 211 ARG A O 1
ATOM 1658 N N . LEU A 1 212 ? -8.156 -5.009 9.423 1.00 97.19 212 LEU A N 1
ATOM 1659 C CA . LEU A 1 212 ? -7.448 -3.910 10.093 1.00 97.19 212 LEU A CA 1
ATOM 1660 C C . LEU A 1 212 ? -8.067 -3.565 11.451 1.00 97.19 212 LEU A C 1
ATOM 1662 O O . LEU A 1 212 ? -7.331 -3.326 12.404 1.00 97.19 212 LEU A O 1
ATOM 1666 N N . ILE A 1 213 ? -9.395 -3.530 11.564 1.00 95.69 213 ILE A N 1
ATOM 1667 C CA . ILE A 1 213 ? -10.052 -3.153 12.818 1.00 95.69 213 ILE A CA 1
ATOM 1668 C C . ILE A 1 213 ? -9.885 -4.233 13.895 1.00 95.69 213 ILE A C 1
ATOM 1670 O O . ILE A 1 213 ? -9.727 -3.906 15.069 1.00 95.69 213 ILE A O 1
ATOM 1674 N N . GLU A 1 214 ? -9.823 -5.512 13.515 1.00 94.06 214 GLU A N 1
ATOM 1675 C CA . GLU A 1 214 ? -9.520 -6.622 14.427 1.00 94.06 214 GLU A CA 1
ATOM 1676 C C . GLU A 1 214 ? -8.099 -6.555 15.002 1.00 94.06 214 GLU A C 1
ATOM 1678 O O . GLU A 1 214 ? -7.883 -6.920 16.160 1.00 94.06 214 GLU A O 1
ATOM 1683 N N . MET A 1 215 ? -7.130 -6.019 14.250 1.00 93.44 215 MET A N 1
ATOM 1684 C CA . MET A 1 215 ? -5.749 -5.865 14.729 1.00 93.44 215 MET A CA 1
ATOM 1685 C C . MET A 1 215 ? -5.628 -4.930 15.943 1.00 93.44 215 MET A C 1
ATOM 1687 O O . MET A 1 215 ? -4.663 -5.060 16.703 1.00 93.44 215 MET A O 1
ATOM 1691 N N . LEU A 1 216 ? -6.596 -4.029 16.170 1.00 91.06 216 LEU A N 1
ATOM 1692 C CA . LEU A 1 216 ? -6.644 -3.195 17.378 1.00 91.06 216 LEU A CA 1
ATOM 1693 C C . LEU A 1 216 ? -6.749 -4.036 18.655 1.00 91.06 216 LEU A C 1
ATOM 1695 O O . LEU A 1 216 ? -6.219 -3.644 19.689 1.00 91.06 216 LEU A O 1
ATOM 1699 N N . SER A 1 217 ? -7.408 -5.192 18.583 1.00 88.62 217 SER A N 1
ATOM 1700 C CA . SER A 1 217 ? -7.627 -6.089 19.721 1.00 88.62 217 SER A CA 1
ATOM 1701 C C . SER A 1 217 ? -6.584 -7.207 19.820 1.00 88.62 217 SER A C 1
ATOM 1703 O O . SER A 1 217 ? -6.672 -8.042 20.718 1.00 88.62 217 SER A O 1
ATOM 1705 N N . SER A 1 218 ? -5.601 -7.258 18.915 1.00 87.25 218 SER A N 1
ATOM 1706 C CA . SER A 1 218 ? -4.597 -8.324 18.929 1.00 87.25 218 SER A CA 1
ATOM 1707 C C . SER A 1 218 ? -3.611 -8.154 20.100 1.00 87.25 218 SER A C 1
ATOM 1709 O O . SER A 1 218 ? -3.036 -7.074 20.273 1.00 87.25 218 SER A O 1
ATOM 1711 N N . PRO A 1 219 ? -3.344 -9.217 20.886 1.00 80.12 219 PRO A N 1
ATOM 1712 C CA . PRO A 1 219 ? -2.461 -9.149 22.053 1.00 80.12 219 PRO A CA 1
ATOM 1713 C C . PRO A 1 219 ? -0.987 -8.908 21.691 1.00 80.12 219 PRO A C 1
ATOM 1715 O O . PRO A 1 219 ? -0.209 -8.459 22.535 1.00 80.12 219 PRO A O 1
ATOM 1718 N N . SER A 1 220 ? -0.597 -9.199 20.445 1.00 79.62 220 SER A N 1
ATOM 1719 C CA . SER A 1 220 ? 0.757 -8.981 19.923 1.00 79.62 220 SER A CA 1
ATOM 1720 C C . SER A 1 220 ? 0.980 -7.570 19.367 1.00 79.62 220 SER A C 1
ATOM 1722 O O . SER A 1 220 ? 2.097 -7.236 18.964 1.00 79.62 220 SER A O 1
ATOM 1724 N N . THR A 1 221 ? -0.054 -6.722 19.334 1.00 83.94 221 THR A N 1
ATOM 1725 C CA . THR A 1 221 ? 0.050 -5.374 18.771 1.00 83.94 221 THR A CA 1
ATOM 1726 C C . THR A 1 221 ? 0.782 -4.437 19.732 1.00 83.94 221 THR A C 1
ATOM 1728 O O . THR A 1 221 ? 0.375 -4.219 20.871 1.00 83.94 221 THR A O 1
ATOM 1731 N N . THR A 1 222 ? 1.871 -3.835 19.254 1.00 87.31 222 THR A N 1
ATOM 1732 C CA . THR A 1 222 ? 2.652 -2.845 20.008 1.00 87.31 222 THR A CA 1
ATOM 1733 C C . THR A 1 222 ? 1.907 -1.511 20.119 1.00 87.31 222 THR A C 1
ATOM 1735 O O . THR A 1 222 ? 1.070 -1.173 19.280 1.00 87.31 222 THR A O 1
ATOM 1738 N N . SER A 1 223 ? 2.273 -0.674 21.096 1.00 87.56 223 SER A N 1
ATOM 1739 C CA . SER A 1 223 ? 1.705 0.678 21.229 1.00 87.56 223 SER A CA 1
ATOM 1740 C C . SER A 1 223 ? 1.916 1.548 19.984 1.00 87.56 223 SER A C 1
ATOM 1742 O O . SER A 1 223 ? 1.032 2.314 19.617 1.00 87.56 223 SER A O 1
ATOM 1744 N N . SER A 1 224 ? 3.070 1.423 19.318 1.00 87.19 224 SER A N 1
ATOM 1745 C CA . SER A 1 224 ? 3.373 2.141 18.070 1.00 87.19 224 SER A CA 1
ATOM 1746 C C . SER A 1 224 ? 2.447 1.697 16.935 1.00 87.19 224 SER A C 1
ATOM 1748 O O . SER A 1 224 ? 1.852 2.530 16.248 1.00 87.19 224 SER A O 1
ATOM 1750 N N . THR A 1 225 ? 2.244 0.381 16.795 1.00 90.69 225 THR A N 1
ATOM 1751 C CA . THR A 1 225 ? 1.320 -0.171 15.799 1.00 90.69 225 THR A CA 1
ATOM 1752 C C . THR A 1 225 ? -0.119 0.276 16.074 1.00 90.69 225 THR A C 1
ATOM 1754 O O . THR A 1 225 ? -0.790 0.697 15.137 1.00 90.69 225 THR A O 1
ATOM 1757 N N . LEU A 1 226 ? -0.574 0.273 17.336 1.00 91.38 226 LEU A N 1
ATOM 1758 C CA . LEU A 1 226 ? -1.909 0.765 17.712 1.00 91.38 226 LEU A CA 1
ATOM 1759 C C . LEU A 1 226 ? -2.116 2.228 17.314 1.00 91.38 226 LEU A C 1
ATOM 1761 O O . LEU A 1 226 ? -3.134 2.559 16.718 1.00 91.38 226 LEU A O 1
ATOM 1765 N N . ILE A 1 227 ? -1.142 3.093 17.601 1.00 89.81 227 ILE A N 1
ATOM 1766 C CA . ILE A 1 227 ? -1.216 4.520 17.268 1.00 89.81 227 ILE A CA 1
ATOM 1767 C C . ILE A 1 227 ? -1.388 4.728 15.757 1.00 89.81 227 ILE A C 1
ATOM 1769 O O . ILE A 1 227 ? -2.270 5.473 15.328 1.00 89.81 227 ILE A O 1
ATOM 1773 N N . VAL A 1 228 ? -0.568 4.052 14.948 1.00 92.50 228 VAL A N 1
ATOM 1774 C CA . VAL A 1 228 ? -0.640 4.152 13.483 1.00 92.50 228 VAL A CA 1
ATOM 1775 C C . VAL A 1 228 ? -1.946 3.564 12.951 1.00 92.50 228 VAL A C 1
ATOM 1777 O O . VAL A 1 228 ? -2.552 4.131 12.045 1.00 92.50 228 VAL A O 1
ATOM 1780 N N . LEU A 1 229 ? -2.395 2.440 13.508 1.00 94.31 229 LEU A N 1
ATOM 1781 C CA . LEU A 1 229 ? -3.618 1.771 13.083 1.00 94.31 229 LEU A CA 1
ATOM 1782 C C . LEU A 1 229 ? -4.859 2.618 13.384 1.00 94.31 229 LEU A C 1
ATOM 1784 O O . LEU A 1 229 ? -5.712 2.753 12.513 1.00 94.31 229 LEU A O 1
ATOM 1788 N N . LEU A 1 230 ? -4.932 3.237 14.565 1.00 93.19 230 LEU A N 1
ATOM 1789 C CA . LEU A 1 230 ? -6.014 4.154 14.924 1.00 93.19 230 LEU A CA 1
ATOM 1790 C C . LEU A 1 230 ? -6.060 5.373 13.988 1.00 93.19 230 LEU A C 1
ATOM 1792 O O . LEU A 1 230 ? -7.135 5.731 13.515 1.00 93.19 230 LEU A O 1
ATOM 1796 N N . ASP A 1 231 ? -4.904 5.960 13.652 1.00 92.94 231 ASP A N 1
ATOM 1797 C CA . ASP A 1 231 ? -4.814 7.079 12.697 1.00 92.94 231 ASP A CA 1
ATOM 1798 C C . ASP A 1 231 ? -5.327 6.699 11.301 1.00 92.94 231 ASP A C 1
ATOM 1800 O O . ASP A 1 231 ? -6.149 7.389 10.693 1.00 92.94 231 ASP A O 1
ATOM 1804 N N . ILE A 1 232 ? -4.886 5.540 10.815 1.00 95.62 232 ILE A N 1
ATOM 1805 C CA . ILE A 1 232 ? -5.272 5.015 9.508 1.00 95.62 232 ILE A CA 1
ATOM 1806 C C . ILE A 1 232 ? -6.762 4.664 9.464 1.00 95.62 232 ILE A C 1
ATOM 1808 O O . ILE A 1 232 ? -7.442 5.015 8.498 1.00 95.62 232 ILE A O 1
ATOM 1812 N N . LEU A 1 233 ? -7.284 3.992 10.492 1.00 96.00 233 LEU A N 1
ATOM 1813 C CA . LEU A 1 233 ? -8.701 3.644 10.586 1.00 96.00 233 LEU A CA 1
ATOM 1814 C C . LEU A 1 233 ? -9.572 4.895 10.675 1.00 96.00 233 LEU A C 1
ATOM 1816 O O . LEU A 1 233 ? -10.580 4.966 9.974 1.00 96.00 233 LEU A O 1
ATOM 1820 N N . LEU A 1 234 ? -9.152 5.907 11.443 1.00 93.25 234 LEU A N 1
ATOM 1821 C CA . LEU A 1 234 ? -9.859 7.180 11.522 1.00 93.25 234 LEU A CA 1
ATOM 1822 C C . LEU A 1 234 ? -9.970 7.840 10.146 1.00 93.25 234 LEU A C 1
ATOM 1824 O O . LEU A 1 234 ? -11.047 8.296 9.757 1.00 93.25 234 LEU A O 1
ATOM 1828 N N . ARG A 1 235 ? -8.875 7.858 9.378 1.00 93.69 235 ARG A N 1
ATOM 1829 C CA . ARG A 1 235 ? -8.885 8.369 8.004 1.00 93.69 235 ARG A CA 1
ATOM 1830 C C . ARG A 1 235 ? -9.854 7.588 7.117 1.00 93.69 235 ARG A C 1
ATOM 1832 O O . ARG A 1 235 ? -10.624 8.203 6.386 1.00 93.69 235 ARG A O 1
ATOM 1839 N N . ILE A 1 236 ? -9.847 6.257 7.199 1.00 95.69 236 ILE A N 1
ATOM 1840 C CA . ILE A 1 236 ? -10.756 5.407 6.419 1.00 95.69 236 ILE A CA 1
ATOM 1841 C C . ILE A 1 236 ? -12.217 5.743 6.737 1.00 95.69 236 ILE A C 1
ATOM 1843 O O . ILE A 1 236 ? -12.984 6.025 5.820 1.00 95.69 236 ILE A O 1
ATOM 1847 N N . VAL A 1 237 ? -12.609 5.760 8.014 1.00 94.25 237 VAL A N 1
ATOM 1848 C CA . VAL A 1 237 ? -14.013 6.009 8.394 1.00 94.25 237 VAL A CA 1
ATOM 1849 C C . VAL A 1 237 ? -14.445 7.458 8.176 1.00 94.25 237 VAL A C 1
ATOM 1851 O O . VAL A 1 237 ? -15.624 7.718 7.954 1.00 94.25 237 VAL A O 1
ATOM 1854 N N . SER A 1 238 ? -13.497 8.399 8.154 1.00 90.75 238 SER A N 1
ATOM 1855 C CA . SER A 1 238 ? -13.761 9.783 7.743 1.00 90.75 238 SER A CA 1
ATOM 1856 C C . SER A 1 238 ? -14.208 9.863 6.282 1.00 90.75 238 SER A C 1
ATOM 1858 O O . SER A 1 238 ? -15.066 10.674 5.944 1.00 90.75 238 SER A O 1
ATOM 1860 N N . GLU A 1 239 ? -13.646 9.011 5.420 1.00 91.12 239 GLU A N 1
ATOM 1861 C CA . GLU A 1 239 ? -14.027 8.910 4.009 1.00 91.12 239 GLU A CA 1
ATOM 1862 C C . GLU A 1 239 ? -15.189 7.917 3.779 1.00 91.12 239 GLU A C 1
ATOM 1864 O O . GLU A 1 239 ? -15.830 7.949 2.727 1.00 91.12 239 GLU A O 1
ATOM 1869 N N . ARG A 1 240 ? -15.478 7.027 4.740 1.00 92.62 240 ARG A N 1
ATOM 1870 C CA . ARG A 1 240 ? -16.513 5.978 4.674 1.00 92.62 240 ARG A CA 1
ATOM 1871 C C . ARG A 1 240 ? -17.427 6.045 5.896 1.00 92.62 240 ARG A C 1
ATOM 1873 O O . ARG A 1 240 ? -17.313 5.248 6.827 1.00 92.62 240 ARG A O 1
ATOM 1880 N N . SER A 1 241 ? -18.369 6.987 5.869 1.00 88.19 241 SER A N 1
ATOM 1881 C CA . SER A 1 241 ? -19.227 7.309 7.019 1.00 88.19 241 SER A CA 1
ATOM 1882 C C . SER A 1 241 ? -20.015 6.120 7.581 1.00 88.19 241 SER A C 1
ATOM 1884 O O . SER A 1 241 ? -20.237 6.052 8.787 1.00 88.19 241 SER A O 1
ATOM 1886 N N . ALA A 1 242 ? -20.371 5.148 6.736 1.00 90.62 242 ALA A N 1
ATOM 1887 C CA . ALA A 1 242 ? -21.071 3.927 7.136 1.00 90.62 242 ALA A CA 1
ATOM 1888 C C . ALA A 1 242 ? -20.310 3.078 8.176 1.00 90.62 242 ALA A C 1
ATOM 1890 O O . ALA A 1 242 ? -20.924 2.253 8.846 1.00 90.62 242 ALA A O 1
ATOM 1891 N N . TRP A 1 243 ? -18.992 3.254 8.321 1.00 94.44 243 TRP A N 1
ATOM 1892 C CA . TRP A 1 243 ? -18.156 2.450 9.222 1.00 94.44 243 TRP A CA 1
ATOM 1893 C C . TRP A 1 243 ? -17.758 3.180 10.511 1.00 94.44 243 TRP A C 1
ATOM 1895 O O . TRP A 1 243 ? -17.079 2.604 11.361 1.00 94.44 243 TRP A O 1
ATOM 1905 N N . ILE A 1 244 ? -18.189 4.435 10.690 1.00 91.69 244 ILE A N 1
ATOM 1906 C CA . ILE A 1 244 ? -17.846 5.243 11.871 1.00 91.69 244 ILE A CA 1
ATOM 1907 C C . ILE A 1 244 ? -18.338 4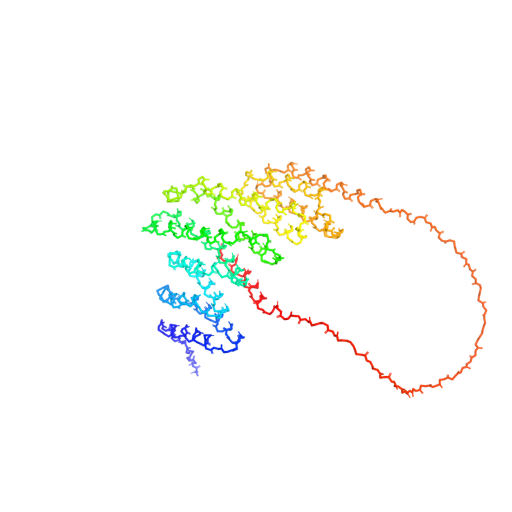.576 13.156 1.00 91.69 244 ILE A C 1
ATOM 1909 O O . ILE A 1 244 ? -17.571 4.466 14.107 1.00 91.69 244 ILE A O 1
ATOM 1913 N N . GLY A 1 245 ? -19.587 4.100 13.188 1.00 90.75 245 GLY A N 1
ATOM 1914 C CA . GLY A 1 245 ? -20.154 3.461 14.381 1.00 90.75 245 GLY A CA 1
ATOM 1915 C C . GLY A 1 245 ? -19.350 2.239 14.838 1.00 90.75 245 GLY A C 1
ATOM 1916 O O . GLY A 1 245 ? -19.039 2.112 16.019 1.00 90.75 245 GLY A O 1
ATOM 1917 N N . GLU A 1 246 ? -18.940 1.391 13.892 1.00 93.56 246 GLU A N 1
ATOM 1918 C CA . GLU A 1 246 ? -18.112 0.209 14.158 1.00 93.56 246 GLU A CA 1
ATOM 1919 C C . GLU A 1 246 ? -16.729 0.594 14.711 1.00 93.56 246 GLU A C 1
ATOM 1921 O O . GLU A 1 246 ? -16.256 0.013 15.688 1.00 93.56 246 GLU A O 1
ATOM 1926 N N . PHE A 1 247 ? -16.103 1.629 14.142 1.00 93.69 247 PHE A N 1
ATOM 1927 C CA . PHE A 1 247 ? -14.831 2.163 14.629 1.00 93.69 247 PHE A CA 1
ATOM 1928 C C . PHE A 1 247 ? -14.922 2.767 16.034 1.00 93.69 247 PHE A C 1
ATOM 1930 O O . PHE A 1 247 ? -14.055 2.495 16.868 1.00 93.69 247 PHE A O 1
ATOM 1937 N N . LEU A 1 248 ? -15.960 3.558 16.318 1.00 90.88 248 LEU A N 1
ATOM 1938 C CA . LEU A 1 248 ? -16.164 4.156 17.640 1.00 90.88 248 LEU A CA 1
ATOM 1939 C C . LEU A 1 248 ? -16.377 3.079 18.707 1.00 90.88 248 LEU A C 1
ATOM 1941 O O . LEU A 1 248 ? -15.766 3.140 19.774 1.00 90.88 248 LEU A O 1
ATOM 1945 N N . GLU A 1 249 ? -17.172 2.056 18.393 1.00 90.12 249 GLU A N 1
ATOM 1946 C CA . GLU A 1 249 ? -17.389 0.925 19.290 1.00 90.12 249 GLU A CA 1
ATOM 1947 C C . GLU A 1 249 ? -16.086 0.172 19.581 1.00 90.12 249 GLU A C 1
ATOM 1949 O O . GLU A 1 249 ? -15.763 -0.108 20.736 1.00 90.12 249 GLU A O 1
ATOM 1954 N N . LYS A 1 250 ? -15.274 -0.088 18.552 1.00 91.75 250 LYS A N 1
ATOM 1955 C CA . LYS A 1 250 ? -13.967 -0.735 18.726 1.00 91.75 250 LYS A CA 1
ATOM 1956 C C . LYS A 1 250 ? -12.996 0.119 19.538 1.00 91.75 250 LYS A C 1
ATOM 1958 O O . LYS A 1 250 ? -12.291 -0.429 20.381 1.00 91.75 250 LYS A O 1
ATOM 1963 N N . CYS A 1 251 ? -12.991 1.441 19.357 1.00 89.44 251 CYS A N 1
ATOM 1964 C CA . CYS A 1 251 ? -12.205 2.350 20.195 1.00 89.44 251 CYS A CA 1
ATOM 1965 C C . CYS A 1 251 ? -12.641 2.299 21.668 1.00 89.44 251 CYS A C 1
ATOM 1967 O O . CYS A 1 251 ? -11.785 2.342 22.552 1.00 89.44 251 CYS A O 1
ATOM 1969 N N . ARG A 1 252 ? -13.949 2.195 21.940 1.00 86.62 252 ARG A N 1
ATOM 1970 C CA . ARG A 1 252 ? -14.497 2.084 23.301 1.00 86.62 252 ARG A CA 1
ATOM 1971 C C . ARG A 1 252 ? -14.028 0.804 23.978 1.00 86.62 252 ARG A C 1
ATOM 1973 O O . ARG A 1 252 ? -13.412 0.871 25.038 1.00 86.62 252 ARG A O 1
ATOM 1980 N N . VAL A 1 253 ? -14.230 -0.336 23.320 1.00 88.94 253 VAL A N 1
ATOM 1981 C CA . VAL A 1 253 ? -13.793 -1.641 23.834 1.00 88.94 253 VAL A CA 1
ATOM 1982 C C . VAL A 1 253 ? -12.279 -1.676 24.039 1.00 88.94 253 VAL A C 1
ATOM 1984 O O . VAL A 1 253 ? -11.820 -2.168 25.069 1.00 88.94 253 VAL A O 1
ATOM 1987 N N . LEU A 1 254 ? -11.502 -1.133 23.093 1.00 88.00 254 LEU A N 1
ATOM 1988 C CA . LEU A 1 254 ? -10.044 -1.065 23.196 1.00 88.00 254 LEU A CA 1
ATOM 1989 C C . LEU A 1 254 ? -9.596 -0.239 24.400 1.00 88.00 254 LEU A C 1
ATOM 1991 O O . LEU A 1 254 ? -8.657 -0.635 25.078 1.00 88.00 254 LEU A O 1
ATOM 1995 N N . TYR A 1 255 ? -10.241 0.899 24.659 1.00 84.31 255 TYR A N 1
ATOM 1996 C CA . TYR A 1 255 ? -9.885 1.767 25.778 1.00 84.31 255 TYR A CA 1
ATOM 1997 C C . TYR A 1 255 ? -10.049 1.061 27.130 1.00 84.31 255 TYR A C 1
ATOM 1999 O O . TYR A 1 255 ? -9.193 1.203 28.005 1.00 84.31 255 TYR A O 1
ATOM 2007 N N . GLU A 1 256 ? -11.135 0.302 27.286 1.00 83.44 256 GLU A N 1
ATOM 2008 C CA . GLU A 1 256 ? -11.436 -0.470 28.496 1.00 83.44 256 GLU A CA 1
ATOM 2009 C C . GLU A 1 256 ? -10.550 -1.721 28.622 1.00 83.44 256 GLU A C 1
ATOM 2011 O O . GLU A 1 256 ? -10.193 -2.115 29.730 1.00 83.44 256 GLU A O 1
ATOM 2016 N N . ASN A 1 257 ? -10.153 -2.320 27.494 1.00 84.81 257 ASN A N 1
ATOM 2017 C CA . ASN A 1 257 ? -9.461 -3.610 27.432 1.00 84.81 257 ASN A CA 1
ATOM 2018 C C . ASN A 1 257 ? -8.133 -3.511 26.670 1.00 84.81 257 ASN A C 1
ATOM 2020 O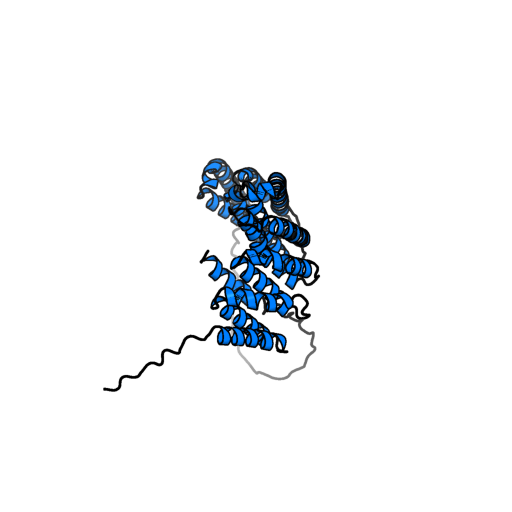 O . ASN A 1 257 ? -7.893 -4.239 25.702 1.00 84.81 257 ASN A O 1
ATOM 2024 N N . LEU A 1 258 ? -7.259 -2.593 27.088 1.00 83.00 258 LEU A N 1
ATOM 2025 C CA . LEU A 1 258 ? -5.940 -2.460 26.468 1.00 83.00 258 LEU A CA 1
ATOM 2026 C C . LEU A 1 258 ? -5.106 -3.738 26.658 1.00 83.00 258 LEU A C 1
ATOM 2028 O O . LEU A 1 258 ? -5.176 -4.354 27.726 1.00 83.00 258 LEU A O 1
ATOM 2032 N N . PRO A 1 259 ? -4.278 -4.123 25.664 1.00 81.31 259 PRO A N 1
ATOM 2033 C CA . PRO A 1 259 ? -3.459 -5.322 25.771 1.00 81.31 259 PRO A CA 1
ATOM 2034 C C . PRO A 1 259 ? -2.609 -5.317 27.054 1.00 81.31 259 PRO A C 1
ATOM 2036 O O . PRO A 1 259 ? -1.897 -4.339 27.310 1.00 81.31 259 PRO A O 1
ATOM 2039 N N . PRO A 1 260 ? -2.625 -6.405 27.852 1.00 80.62 260 PRO A N 1
ATOM 2040 C CA . PRO A 1 260 ? -1.908 -6.468 29.130 1.00 80.62 260 PRO A CA 1
ATOM 2041 C C . PRO A 1 260 ? -0.381 -6.456 28.960 1.00 80.62 260 PRO A C 1
ATOM 2043 O O . PRO A 1 260 ? 0.357 -6.290 29.927 1.00 80.62 260 PRO A O 1
ATOM 2046 N N . THR A 1 261 ? 0.099 -6.627 27.727 1.00 83.75 261 THR A N 1
ATOM 2047 C CA . THR A 1 261 ? 1.507 -6.544 27.328 1.00 83.75 261 THR A CA 1
ATOM 2048 C C . THR A 1 261 ? 2.045 -5.110 27.318 1.00 83.75 261 THR A C 1
ATOM 2050 O O . THR A 1 261 ? 3.260 -4.916 27.276 1.00 83.75 261 THR A O 1
ATOM 2053 N N . LEU A 1 262 ? 1.173 -4.096 27.370 1.00 82.50 262 LEU A N 1
ATOM 2054 C CA . LEU A 1 262 ? 1.567 -2.691 27.404 1.00 82.50 262 LEU A CA 1
ATOM 2055 C C . LEU A 1 262 ? 1.953 -2.254 28.824 1.00 82.50 262 LEU A C 1
ATOM 2057 O O . LEU A 1 262 ? 1.223 -2.454 29.793 1.00 82.50 262 LEU A O 1
ATOM 2061 N N . SER A 1 263 ? 3.091 -1.574 28.947 1.00 85.12 263 SER A N 1
ATOM 2062 C CA . SER A 1 263 ? 3.474 -0.877 30.180 1.00 85.12 263 SER A CA 1
ATOM 2063 C C . SER A 1 263 ? 2.538 0.302 30.478 1.00 85.12 263 SER A C 1
ATOM 2065 O O . SER A 1 263 ? 1.937 0.881 29.574 1.00 85.12 263 SER A O 1
ATOM 2067 N N . LYS A 1 264 ? 2.485 0.758 31.738 1.00 85.00 264 LYS A N 1
ATOM 2068 C CA . LYS A 1 264 ? 1.618 1.881 32.159 1.00 85.00 264 LYS A CA 1
ATOM 2069 C C . LYS A 1 264 ? 1.788 3.151 31.309 1.00 85.00 264 LYS A C 1
ATOM 2071 O O . LYS A 1 264 ? 0.812 3.851 31.046 1.00 85.00 264 LYS A O 1
ATOM 2076 N N . SER A 1 265 ? 3.013 3.475 30.887 1.00 84.94 265 SER A N 1
ATOM 2077 C CA . SER A 1 265 ? 3.286 4.639 30.031 1.00 84.94 265 SER A CA 1
ATOM 2078 C C . SER A 1 265 ? 2.782 4.438 28.598 1.00 84.94 265 SER A C 1
ATOM 2080 O O . SER A 1 265 ? 2.266 5.381 27.994 1.00 84.94 265 SER A O 1
ATOM 2082 N N . GLN A 1 266 ? 2.871 3.216 28.066 1.00 86.62 266 GLN A N 1
ATOM 2083 C CA . GLN A 1 266 ? 2.311 2.851 26.764 1.00 86.62 266 GLN A CA 1
ATOM 2084 C C . GLN A 1 266 ? 0.781 2.882 26.791 1.00 86.62 266 GLN A C 1
ATOM 2086 O O . GLN A 1 266 ? 0.188 3.503 25.914 1.00 86.62 266 GLN A O 1
ATOM 2091 N N . THR A 1 267 ? 0.154 2.317 27.828 1.00 84.88 267 THR A N 1
ATOM 2092 C CA . THR A 1 267 ? -1.298 2.389 28.065 1.00 84.88 267 THR A CA 1
ATOM 2093 C C . THR A 1 267 ? -1.781 3.840 28.035 1.00 84.88 267 THR A C 1
ATOM 2095 O O . THR A 1 267 ? -2.635 4.187 27.222 1.00 84.88 267 THR A O 1
ATOM 2098 N N . ARG A 1 268 ? -1.153 4.725 28.826 1.00 83.94 268 ARG A N 1
ATOM 2099 C CA . ARG A 1 268 ? -1.479 6.164 28.845 1.00 83.94 268 ARG A CA 1
ATOM 2100 C C . ARG A 1 268 ? -1.292 6.835 27.484 1.00 83.94 268 ARG A C 1
ATOM 2102 O O . ARG A 1 268 ? -2.078 7.703 27.116 1.00 83.94 268 ARG A O 1
ATOM 2109 N N . SER A 1 269 ? -0.263 6.449 26.730 1.00 85.44 269 SER A N 1
ATOM 2110 C CA . SER A 1 269 ? 0.002 7.011 25.398 1.00 85.44 269 SER A CA 1
ATOM 2111 C C . SER A 1 269 ? -1.085 6.628 24.392 1.00 85.44 269 SER A C 1
ATOM 2113 O O . SER A 1 269 ? -1.557 7.491 23.655 1.00 85.44 269 SER A O 1
ATOM 2115 N N . VAL A 1 270 ? -1.527 5.365 24.399 1.00 85.62 270 VAL A N 1
ATOM 2116 C CA . VAL A 1 270 ? -2.624 4.889 23.541 1.00 85.62 270 VAL A CA 1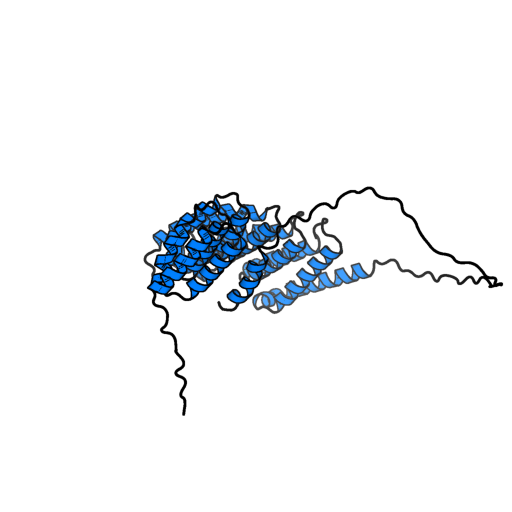
ATOM 2117 C C . VAL A 1 270 ? -3.944 5.560 23.930 1.00 85.62 270 VAL A C 1
ATOM 2119 O O . VAL A 1 270 ? -4.627 6.090 23.060 1.00 85.62 270 VAL A O 1
ATOM 2122 N N . GLN A 1 271 ? -4.270 5.639 25.225 1.00 87.12 271 GLN A N 1
ATOM 2123 C CA . GLN A 1 271 ? -5.474 6.329 25.714 1.00 87.12 271 GLN A CA 1
ATOM 2124 C C . GLN A 1 271 ? -5.495 7.810 25.318 1.00 87.12 271 GLN A C 1
ATOM 2126 O O . GLN A 1 271 ? -6.499 8.310 24.807 1.00 87.12 271 GLN A O 1
ATOM 2131 N N . LYS A 1 272 ? -4.366 8.509 25.497 1.00 86.12 272 LYS A N 1
ATOM 2132 C CA . LYS A 1 272 ? -4.213 9.902 25.066 1.00 86.12 272 LYS A CA 1
ATOM 2133 C C . LYS A 1 272 ? -4.403 10.040 23.556 1.00 86.12 272 LYS A C 1
ATOM 2135 O O . LYS A 1 272 ? -5.051 10.990 23.124 1.00 86.12 272 LYS A O 1
ATOM 2140 N N . MET A 1 273 ? -3.866 9.108 22.767 1.00 86.00 273 MET A N 1
ATOM 2141 C CA . MET A 1 273 ? -4.017 9.129 21.313 1.00 86.00 273 MET A CA 1
ATOM 2142 C C . MET A 1 273 ? -5.474 8.943 20.886 1.00 86.00 273 MET A C 1
ATOM 2144 O O . MET A 1 273 ? -5.961 9.744 20.095 1.00 86.00 273 MET A O 1
ATOM 2148 N N . ILE A 1 274 ? -6.189 7.970 21.466 1.00 87.06 274 ILE A N 1
ATOM 2149 C CA . ILE A 1 274 ? -7.625 7.759 21.214 1.00 87.06 274 ILE A CA 1
ATOM 2150 C C . ILE A 1 274 ? -8.399 9.054 21.485 1.00 87.06 274 ILE A C 1
ATOM 2152 O O . ILE A 1 274 ? -9.156 9.507 20.629 1.00 87.06 274 ILE A O 1
ATOM 2156 N N . ARG A 1 275 ? -8.170 9.708 22.633 1.00 86.62 275 ARG A N 1
ATOM 2157 C CA . ARG A 1 275 ? -8.841 10.982 22.945 1.00 86.62 275 ARG A CA 1
ATOM 2158 C C . ARG A 1 275 ? -8.524 12.077 21.937 1.00 86.62 275 ARG A C 1
ATOM 2160 O O . ARG A 1 275 ? -9.450 12.708 21.439 1.00 86.62 275 ARG A O 1
ATOM 2167 N N . LEU A 1 276 ? -7.242 12.302 21.643 1.00 86.50 276 LEU A N 1
ATOM 2168 C CA . LEU A 1 276 ? -6.815 13.346 20.707 1.00 86.50 276 LEU A CA 1
ATOM 2169 C C . LEU A 1 276 ? -7.421 13.137 19.319 1.00 86.50 276 LEU A C 1
ATOM 2171 O O . LEU A 1 276 ? -7.895 14.086 18.700 1.00 86.50 276 LEU A O 1
ATOM 2175 N N . GLN A 1 277 ? -7.442 11.896 18.846 1.00 86.19 277 GLN A N 1
ATOM 2176 C CA . GLN A 1 277 ? -8.010 11.549 17.552 1.00 86.19 277 GLN A CA 1
ATOM 2177 C C . GLN A 1 277 ? -9.522 11.742 17.510 1.00 86.19 277 GLN A C 1
ATOM 2179 O O . GLN A 1 277 ? -10.022 12.342 16.562 1.00 86.19 277 GLN A O 1
ATOM 2184 N N . LEU A 1 278 ? -10.247 11.315 18.546 1.00 86.88 278 LEU A N 1
ATOM 2185 C CA . LEU A 1 278 ? -11.690 11.533 18.641 1.00 86.88 278 LEU A CA 1
ATOM 2186 C C . LEU A 1 278 ? -12.042 13.025 18.740 1.00 86.88 278 LEU A C 1
ATOM 2188 O O . LEU A 1 278 ? -12.952 13.477 18.052 1.00 86.88 278 LEU A O 1
ATOM 2192 N N . GLN A 1 279 ? -11.288 13.805 19.520 1.00 86.00 279 GLN A N 1
ATOM 2193 C CA . GLN A 1 279 ? -11.444 15.263 19.604 1.00 86.00 279 GLN A CA 1
ATOM 2194 C C . GLN A 1 279 ? -11.166 15.958 18.269 1.00 86.00 279 GLN A C 1
ATOM 2196 O O . GLN A 1 279 ? -11.888 16.868 17.875 1.00 86.00 279 GLN A O 1
ATOM 2201 N N . HIS A 1 280 ? -10.125 15.543 17.547 1.00 83.94 280 HIS A N 1
ATOM 2202 C CA . HIS A 1 280 ? -9.862 16.083 16.217 1.00 83.94 280 HIS A CA 1
ATOM 2203 C C . HIS A 1 280 ? -10.974 15.688 15.234 1.00 83.94 280 HIS A C 1
ATOM 2205 O O . HIS A 1 280 ? -11.402 16.488 14.401 1.00 83.94 280 HIS A O 1
ATOM 2211 N N . PHE A 1 281 ? -11.488 14.463 15.349 1.00 86.25 281 PHE A N 1
ATOM 2212 C CA . PHE A 1 281 ? -12.516 13.946 14.461 1.00 86.25 281 PHE A CA 1
ATOM 2213 C C . PHE A 1 281 ? -13.839 14.706 14.559 1.00 86.25 281 PHE A C 1
ATOM 2215 O O . PHE A 1 281 ? -14.437 14.958 13.513 1.00 86.25 281 PHE A O 1
ATOM 2222 N N . THR A 1 282 ? -14.270 15.148 15.748 1.00 84.25 282 THR A N 1
ATOM 2223 C CA . THR A 1 282 ? -15.508 15.948 15.904 1.00 84.25 282 THR A CA 1
ATOM 2224 C C . THR A 1 282 ? -15.483 17.252 15.105 1.00 84.25 282 THR A C 1
ATOM 2226 O O . THR A 1 282 ? -16.532 17.744 14.697 1.00 84.25 282 THR A O 1
ATOM 2229 N N . SER A 1 283 ? -14.297 17.788 14.801 1.00 83.00 283 SER A N 1
ATOM 2230 C CA . SER A 1 283 ? -14.159 18.993 13.976 1.00 83.00 283 SER A CA 1
ATOM 2231 C C . SER A 1 283 ? -14.472 18.746 12.491 1.00 83.00 283 SER A C 1
ATOM 2233 O O . SER A 1 283 ? -14.807 19.691 11.767 1.00 83.00 283 SER A O 1
ATOM 2235 N N . SER A 1 284 ? -14.398 17.490 12.033 1.00 83.31 284 SER A N 1
ATOM 2236 C CA . SER A 1 284 ? -14.666 17.086 10.648 1.00 83.31 284 SER A CA 1
ATOM 2237 C C . SER A 1 284 ? -16.165 16.978 10.339 1.00 83.31 284 SER A C 1
ATOM 2239 O O . SER A 1 284 ? -16.978 16.706 11.219 1.00 83.31 284 SER A O 1
ATOM 2241 N N . THR A 1 285 ? -16.544 17.116 9.063 1.00 82.19 285 THR A N 1
ATOM 2242 C CA . THR A 1 285 ? -17.941 16.962 8.610 1.00 82.19 285 THR A CA 1
ATOM 2243 C C . THR A 1 285 ? -18.540 15.607 9.010 1.00 82.19 285 THR A C 1
ATOM 2245 O O . THR A 1 285 ? -19.681 15.539 9.463 1.00 82.19 285 THR A O 1
ATOM 2248 N N . ALA A 1 286 ? -17.755 14.533 8.888 1.00 80.38 286 ALA A N 1
ATOM 2249 C CA . ALA A 1 286 ? -18.164 13.181 9.258 1.00 80.38 286 ALA A CA 1
ATOM 2250 C C . ALA A 1 286 ? -18.346 13.021 10.781 1.00 80.38 286 ALA A C 1
ATOM 2252 O O . ALA A 1 286 ? -19.314 12.403 11.234 1.00 80.38 286 ALA A O 1
ATOM 2253 N N . GLY A 1 287 ? -17.449 13.623 11.568 1.00 79.06 287 GLY A N 1
ATOM 2254 C CA . GLY A 1 287 ? -17.491 13.573 13.027 1.00 79.06 287 GLY A CA 1
ATOM 2255 C C . GLY A 1 287 ? -18.628 14.384 13.642 1.00 79.06 287 GLY A C 1
ATOM 2256 O O . GLY A 1 287 ? -19.224 13.918 14.607 1.00 79.06 287 GLY A O 1
ATOM 2257 N N . ARG A 1 288 ? -19.014 15.528 13.055 1.00 81.94 288 ARG A N 1
ATOM 2258 C CA . ARG A 1 288 ? -20.169 16.326 13.527 1.00 81.94 288 ARG A CA 1
ATOM 2259 C C . ARG A 1 288 ? -21.475 15.534 13.536 1.00 81.94 288 ARG A C 1
ATOM 2261 O O . ARG A 1 288 ? -22.282 15.674 14.445 1.00 81.94 288 ARG A O 1
ATOM 2268 N N . SER A 1 289 ? -21.655 14.640 12.564 1.00 82.88 289 SER A N 1
ATOM 2269 C CA . SER A 1 289 ? -22.840 13.768 12.499 1.00 82.88 289 SER A CA 1
ATOM 2270 C C . SER A 1 289 ? -22.902 12.744 13.645 1.00 82.88 289 SER A C 1
ATOM 2272 O O . SER A 1 289 ? -23.949 12.154 13.883 1.00 82.88 289 SER A O 1
ATOM 2274 N N . HIS A 1 290 ? -21.791 12.541 14.361 1.00 81.00 290 HIS A N 1
ATOM 2275 C CA . HIS A 1 290 ? -21.637 11.584 15.460 1.00 81.00 290 HIS A CA 1
ATOM 2276 C C . HIS A 1 290 ? -21.175 12.267 16.760 1.00 81.00 290 HIS A C 1
ATOM 2278 O O . HIS A 1 290 ? -20.704 11.603 17.684 1.00 81.00 290 HIS A O 1
ATOM 2284 N N . GLU A 1 291 ? -21.297 13.596 16.842 1.00 84.31 291 GLU A N 1
ATOM 2285 C CA . GLU A 1 291 ? -20.736 14.410 17.923 1.00 84.31 291 GLU A CA 1
ATOM 2286 C C . GLU A 1 291 ? -21.274 14.011 19.300 1.00 84.31 291 GLU A C 1
ATOM 2288 O O . GLU A 1 291 ? -20.504 13.933 20.255 1.00 84.31 291 GLU A O 1
ATOM 2293 N N . SER A 1 292 ? -22.566 13.684 19.406 1.00 83.88 292 SER A N 1
ATOM 2294 C CA . SER A 1 292 ? -23.181 13.242 20.664 1.00 83.88 292 SER A CA 1
ATOM 2295 C C . SER A 1 292 ? -22.537 11.961 21.204 1.00 83.88 292 SER A C 1
ATOM 2297 O O . SER A 1 292 ? -22.156 11.907 22.372 1.00 83.88 292 SER A O 1
ATOM 2299 N N . ILE A 1 293 ? -22.342 10.957 20.342 1.00 83.06 293 ILE A N 1
ATOM 2300 C CA . ILE A 1 293 ? -21.714 9.674 20.689 1.00 83.06 293 ILE A CA 1
ATOM 2301 C C . ILE A 1 293 ? -20.257 9.897 21.101 1.00 83.06 293 ILE A C 1
ATOM 2303 O O . ILE A 1 293 ? -19.816 9.391 22.134 1.00 83.06 293 ILE A O 1
ATOM 2307 N N . ILE A 1 294 ? -19.513 10.690 20.324 1.00 84.12 294 ILE A N 1
ATOM 2308 C CA . ILE A 1 294 ? -18.100 10.970 20.599 1.00 84.12 294 ILE A CA 1
ATOM 2309 C C . ILE A 1 294 ? -17.944 11.762 21.905 1.00 84.12 294 ILE A C 1
ATOM 2311 O O . ILE A 1 294 ? -17.036 11.480 22.683 1.00 84.12 294 ILE A O 1
ATOM 2315 N N . THR A 1 295 ? -18.841 12.709 22.186 1.00 84.94 295 THR A N 1
ATOM 2316 C CA . THR A 1 295 ? -18.816 13.515 23.416 1.00 84.94 295 THR A CA 1
ATOM 2317 C C . THR A 1 295 ? -19.064 12.657 24.651 1.00 84.94 295 THR A C 1
ATOM 2319 O O . THR A 1 295 ? -18.298 12.750 25.608 1.00 84.94 295 THR A O 1
ATOM 2322 N N . VAL A 1 296 ? -20.073 11.778 24.613 1.00 84.75 296 VAL A N 1
ATOM 2323 C CA . VAL A 1 296 ? -20.351 10.818 25.698 1.00 84.75 296 VAL A CA 1
ATOM 2324 C C . VAL A 1 296 ? -19.165 9.882 25.915 1.00 84.75 296 VAL A C 1
ATOM 2326 O O . VAL A 1 296 ? -18.779 9.598 27.048 1.00 84.75 296 VAL A O 1
ATOM 2329 N N . MET A 1 297 ? -18.545 9.418 24.830 1.00 82.12 297 MET A N 1
ATOM 2330 C CA . MET A 1 297 ? -17.339 8.612 24.929 1.00 82.12 297 MET A CA 1
ATOM 2331 C C . MET A 1 297 ? -16.231 9.406 25.631 1.00 82.12 297 MET A C 1
ATOM 2333 O O . MET A 1 297 ? -15.764 8.981 26.681 1.00 82.12 297 MET A O 1
ATOM 2337 N N . LEU A 1 298 ? -15.871 10.592 25.131 1.00 82.88 298 LEU A N 1
ATOM 2338 C CA . LEU A 1 298 ? -14.822 11.447 25.699 1.00 82.88 298 LEU A CA 1
ATOM 2339 C C . LEU A 1 298 ? -15.066 11.830 27.169 1.00 82.88 298 LEU A C 1
ATOM 2341 O O . LEU A 1 298 ? -14.095 11.893 27.931 1.00 82.88 298 LEU A O 1
ATOM 2345 N N . SER A 1 299 ? -16.317 12.057 27.588 1.00 82.81 299 SER A N 1
ATOM 2346 C CA . SER A 1 299 ? -16.645 12.322 28.994 1.00 82.81 299 SER A CA 1
ATOM 2347 C C . SER A 1 299 ? -16.365 11.106 29.873 1.00 82.81 299 SER A C 1
ATOM 2349 O O . SER A 1 299 ? -15.692 11.248 30.892 1.00 82.81 299 SER A O 1
ATOM 2351 N N . ASN A 1 300 ? -16.775 9.912 29.432 1.00 76.69 300 ASN A N 1
ATOM 2352 C CA . ASN A 1 300 ? -16.522 8.656 30.147 1.00 76.69 300 ASN A CA 1
ATOM 2353 C C . ASN A 1 300 ? -15.025 8.321 30.200 1.00 76.69 300 ASN A C 1
ATOM 2355 O O . ASN A 1 300 ? -14.530 7.806 31.201 1.00 76.69 300 ASN A O 1
ATOM 2359 N N . LEU A 1 301 ? -14.280 8.652 29.137 1.00 72.62 301 LEU A N 1
ATOM 2360 C CA . LEU A 1 301 ? -12.829 8.490 29.135 1.00 72.62 301 LEU A CA 1
ATOM 2361 C C . LEU A 1 301 ? -12.180 9.423 30.170 1.00 72.62 301 LEU A C 1
ATOM 2363 O O . LEU A 1 301 ? -11.248 9.011 30.849 1.00 72.62 301 LEU A O 1
ATOM 2367 N N . SER A 1 302 ? -12.649 10.671 30.281 1.00 68.94 302 SER A N 1
ATOM 2368 C CA . SER A 1 302 ? -12.064 11.693 31.163 1.00 68.94 302 SER A CA 1
ATOM 2369 C C . SER A 1 302 ? -12.356 11.446 32.646 1.00 68.94 302 SER A C 1
ATOM 2371 O O . SER A 1 302 ? -11.486 11.700 33.475 1.00 68.94 302 SER A O 1
ATOM 2373 N N . SER A 1 303 ? -13.538 10.922 32.989 1.00 62.84 303 SER A N 1
ATOM 2374 C CA . SER A 1 303 ? -13.868 10.534 34.367 1.00 62.84 303 SER A CA 1
ATOM 2375 C C . SER A 1 303 ? -13.023 9.354 34.850 1.00 62.84 303 SER A C 1
ATOM 2377 O O . SER A 1 303 ? -12.526 9.390 35.970 1.00 62.84 303 SER A O 1
ATOM 2379 N N . ALA A 1 304 ? -12.763 8.366 33.985 1.00 60.62 304 ALA A N 1
ATOM 2380 C CA . ALA A 1 304 ? -11.920 7.221 34.332 1.00 60.62 304 ALA A CA 1
ATOM 2381 C C . ALA A 1 304 ? -10.490 7.633 34.749 1.00 60.62 304 ALA A C 1
ATOM 2383 O O . ALA A 1 304 ? -9.899 6.999 35.617 1.00 60.62 304 ALA A O 1
ATOM 2384 N N . ASP A 1 305 ? -9.928 8.710 34.182 1.00 58.09 305 ASP A N 1
ATOM 2385 C CA . ASP A 1 305 ? -8.595 9.220 34.557 1.00 58.09 305 ASP A CA 1
ATOM 2386 C C . ASP A 1 305 ? -8.548 9.884 35.938 1.00 58.09 305 ASP A C 1
ATOM 2388 O O . ASP A 1 305 ? -7.505 9.846 36.604 1.00 58.09 305 ASP A O 1
ATOM 2392 N N . ALA A 1 306 ? -9.649 10.507 36.367 1.00 57.44 306 ALA A N 1
ATOM 2393 C CA . ALA A 1 306 ? -9.743 11.105 37.695 1.00 57.44 306 ALA A CA 1
ATOM 2394 C C . ALA A 1 306 ? -9.627 10.014 38.774 1.00 57.44 306 ALA A C 1
ATOM 2396 O O . ALA A 1 306 ? -8.817 10.149 39.692 1.00 57.44 306 ALA A O 1
ATOM 2397 N N . ASP A 1 307 ? -10.287 8.874 38.561 1.00 48.78 307 ASP A N 1
ATOM 2398 C CA . ASP A 1 307 ? -10.223 7.709 39.454 1.00 48.78 307 ASP A CA 1
ATOM 2399 C C . ASP A 1 307 ? -8.812 7.076 39.507 1.00 48.78 307 ASP A C 1
ATOM 2401 O O . ASP A 1 307 ? -8.358 6.597 40.551 1.00 48.78 307 ASP A O 1
ATOM 2405 N N . PHE A 1 308 ? -8.046 7.121 38.407 1.00 46.25 308 PHE A N 1
ATOM 2406 C CA . PHE A 1 308 ? -6.640 6.677 38.393 1.00 46.25 308 PHE A CA 1
ATOM 2407 C C . PHE A 1 308 ? -5.681 7.623 39.135 1.00 46.25 308 PHE A C 1
ATOM 2409 O O . PHE A 1 308 ? -4.575 7.212 39.499 1.00 46.25 308 PHE A O 1
ATOM 2416 N N . SER A 1 309 ? -6.067 8.884 39.337 1.00 50.00 309 SER A N 1
ATOM 2417 C CA . SER A 1 309 ? -5.259 9.899 40.028 1.00 50.00 309 SER A CA 1
ATOM 2418 C C . SER A 1 309 ? -5.377 9.790 41.553 1.00 50.00 309 SER A C 1
ATOM 2420 O O . SER A 1 309 ? -4.434 10.127 42.268 1.00 50.00 309 SER A O 1
ATOM 2422 N N . GLU A 1 310 ? -6.509 9.281 42.045 1.00 41.50 310 GLU A N 1
ATOM 2423 C CA . GLU A 1 310 ? -6.861 9.220 43.471 1.00 41.50 310 GLU A CA 1
ATOM 2424 C C . GLU A 1 310 ? -6.330 7.972 44.202 1.00 41.50 310 GLU A C 1
ATOM 2426 O O . GLU A 1 310 ? -6.347 7.900 45.427 1.00 41.50 310 GLU A O 1
ATOM 2431 N N . THR A 1 311 ? -5.759 7.001 43.483 1.00 37.16 311 THR A N 1
ATOM 2432 C CA . THR A 1 311 ? -5.172 5.773 44.057 1.00 37.16 311 THR A CA 1
ATOM 2433 C C . THR A 1 311 ? -3.660 5.883 44.332 1.00 37.16 311 THR A C 1
ATOM 2435 O O . THR A 1 311 ? -2.893 4.932 44.158 1.00 37.16 311 THR A O 1
ATOM 2438 N N . GLN A 1 312 ? -3.195 7.047 44.799 1.00 36.47 312 GLN A N 1
ATOM 2439 C CA . GLN A 1 312 ? -1.916 7.173 45.513 1.00 36.47 312 GLN A CA 1
ATOM 2440 C C . GLN A 1 312 ? -2.202 7.117 47.022 1.00 36.47 312 GLN A C 1
ATOM 2442 O O . GLN A 1 312 ? -2.929 7.974 47.514 1.00 36.47 312 GLN A O 1
ATOM 2447 N N . PRO A 1 313 ? -1.648 6.152 47.783 1.00 40.22 313 PRO A N 1
ATOM 2448 C CA . PRO A 1 313 ? -1.837 6.139 49.223 1.00 40.22 313 PRO A CA 1
ATOM 2449 C C . PRO A 1 313 ? -1.167 7.373 49.828 1.00 40.22 313 PRO A C 1
ATOM 2451 O O . PRO A 1 313 ? 0.018 7.649 49.609 1.00 40.22 313 PRO A O 1
ATOM 2454 N N . ASP A 1 314 ? -1.981 8.104 50.572 1.00 36.53 314 ASP A N 1
ATOM 2455 C CA . ASP A 1 314 ? -1.699 9.368 51.223 1.00 36.53 314 ASP A CA 1
ATOM 2456 C C . ASP A 1 314 ? -0.450 9.266 52.123 1.00 36.53 314 ASP A C 1
ATOM 2458 O O . ASP A 1 314 ? -0.407 8.510 53.096 1.00 36.53 314 ASP A O 1
ATOM 2462 N N . LYS A 1 315 ? 0.618 10.005 51.793 1.00 41.31 315 LYS A N 1
ATOM 2463 C CA . LYS A 1 315 ? 1.819 10.118 52.641 1.00 41.31 315 LYS A CA 1
ATOM 2464 C C . LYS A 1 315 ? 1.610 11.212 53.685 1.00 41.31 315 LYS A C 1
ATOM 2466 O O . LYS A 1 315 ? 2.339 12.202 53.708 1.00 41.31 315 LYS A O 1
ATOM 2471 N N . SER A 1 316 ? 0.655 11.020 54.585 1.00 41.00 316 SER A N 1
ATOM 2472 C CA . SER A 1 316 ? 0.510 11.841 55.788 1.00 41.00 316 SER A CA 1
ATOM 2473 C C . SER A 1 316 ? 1.152 11.137 56.992 1.00 41.00 316 SER A C 1
ATOM 2475 O O . SER A 1 316 ? 0.507 10.494 57.811 1.00 41.00 316 SER A O 1
ATOM 2477 N N . ALA A 1 317 ? 2.475 11.274 57.128 1.00 34.88 317 ALA A N 1
ATOM 2478 C CA . ALA A 1 317 ? 3.157 11.018 58.399 1.00 34.88 317 ALA A CA 1
ATOM 2479 C C . ALA A 1 317 ? 4.265 12.065 58.630 1.00 34.88 317 ALA A C 1
ATOM 2481 O O . ALA A 1 317 ? 5.309 12.013 57.969 1.00 34.88 317 ALA A O 1
ATOM 2482 N N . PRO A 1 318 ? 4.083 13.028 59.554 1.00 37.88 318 PRO A N 1
ATOM 2483 C CA . PRO A 1 318 ? 5.112 14.009 59.868 1.00 37.88 318 PRO A CA 1
ATOM 2484 C C . PRO A 1 318 ? 6.229 13.343 60.686 1.00 37.88 318 PRO A C 1
ATOM 2486 O O . PRO A 1 318 ? 6.012 12.842 61.791 1.00 37.88 318 PRO A O 1
ATOM 2489 N N . ARG A 1 319 ? 7.456 13.328 60.149 1.00 37.25 319 ARG A N 1
ATOM 2490 C CA . ARG A 1 319 ? 8.647 12.843 60.865 1.00 37.25 319 ARG A CA 1
ATOM 2491 C C . ARG A 1 319 ? 8.972 13.778 62.035 1.00 37.25 319 ARG A C 1
ATOM 2493 O O . ARG A 1 319 ? 9.323 14.938 61.833 1.00 37.25 319 ARG A O 1
ATOM 2500 N N . LYS A 1 320 ? 8.899 13.247 63.261 1.00 36.56 320 LYS A N 1
ATOM 2501 C CA . LYS A 1 320 ? 9.404 13.891 64.481 1.00 36.56 320 LYS A CA 1
ATOM 2502 C C . LYS A 1 320 ? 10.912 14.139 64.365 1.00 36.56 320 LYS A C 1
ATOM 2504 O O . LYS A 1 320 ? 11.698 13.226 64.127 1.00 36.56 320 LYS A O 1
ATOM 2509 N N . ARG A 1 321 ? 11.281 15.401 64.567 1.00 39.06 321 ARG A N 1
ATOM 2510 C CA . ARG A 1 321 ? 12.637 15.938 64.697 1.00 39.06 321 ARG A CA 1
ATOM 2511 C C . ARG A 1 321 ? 13.258 15.406 65.997 1.00 39.06 321 ARG A C 1
ATOM 2513 O O . ARG A 1 321 ? 12.739 15.693 67.070 1.00 39.06 321 ARG A O 1
ATOM 2520 N N . VAL A 1 322 ? 14.353 14.652 65.908 1.00 36.41 322 VAL A N 1
ATOM 2521 C CA . VAL A 1 322 ? 15.209 14.331 67.063 1.00 36.41 322 VAL A CA 1
ATOM 2522 C C . VAL A 1 322 ? 16.563 14.989 66.824 1.00 36.41 322 VAL A C 1
ATOM 2524 O O . VAL A 1 322 ? 17.297 14.610 65.915 1.00 36.41 322 VAL A O 1
ATOM 2527 N N . LEU A 1 323 ? 16.837 16.023 67.621 1.00 37.31 323 LEU A N 1
ATOM 2528 C CA . LEU A 1 323 ? 18.145 16.656 67.762 1.00 37.31 323 LEU A CA 1
ATOM 2529 C C . LEU A 1 323 ? 19.146 15.659 68.369 1.00 37.31 323 LEU A C 1
ATOM 2531 O O . LEU A 1 323 ? 18.797 14.927 69.295 1.00 37.31 323 LEU A O 1
ATOM 2535 N N . ARG A 1 324 ? 20.409 15.711 67.931 1.00 32.22 324 ARG A N 1
ATOM 2536 C CA . ARG A 1 324 ? 21.561 15.316 68.756 1.00 32.22 324 ARG A CA 1
ATOM 2537 C C . ARG A 1 324 ? 22.656 16.392 68.694 1.00 32.22 324 ARG A C 1
ATOM 2539 O O . ARG A 1 324 ? 22.748 17.059 67.662 1.00 32.22 324 ARG A O 1
ATOM 2546 N N . PRO A 1 325 ? 23.423 16.592 69.782 1.00 34.50 325 PRO A N 1
ATOM 2547 C CA . PRO A 1 325 ? 24.287 17.755 69.984 1.00 34.50 325 PRO A CA 1
ATOM 2548 C C . PRO A 1 325 ? 25.686 17.563 69.385 1.00 34.50 325 PRO A C 1
ATOM 2550 O O . PRO A 1 325 ? 26.134 16.439 69.175 1.00 34.50 325 PRO A O 1
ATOM 2553 N N . ALA A 1 326 ? 26.351 18.689 69.132 1.00 34.00 326 ALA A N 1
ATOM 2554 C CA . ALA A 1 326 ? 27.723 18.800 68.654 1.00 34.00 326 ALA A CA 1
ATOM 2555 C C . ALA A 1 326 ? 28.723 18.835 69.816 1.00 34.00 326 ALA A C 1
ATOM 2557 O O . ALA A 1 326 ? 28.478 19.586 70.753 1.00 34.00 326 ALA A O 1
ATOM 2558 N N . GLU A 1 327 ? 29.866 18.148 69.688 1.00 30.89 327 GLU A N 1
ATOM 2559 C CA . GLU A 1 327 ? 31.116 18.472 70.397 1.00 30.89 327 GLU A CA 1
ATOM 2560 C C . GLU A 1 327 ? 32.353 18.140 69.525 1.00 30.89 327 GLU A C 1
ATOM 2562 O O . GLU A 1 327 ? 32.423 17.053 68.959 1.00 30.89 327 GLU A O 1
ATOM 2567 N N . HIS A 1 328 ? 33.239 19.148 69.391 1.00 31.73 328 HIS A N 1
ATOM 2568 C CA . HIS A 1 328 ? 34.726 19.186 69.377 1.00 31.73 328 HIS A CA 1
ATOM 2569 C C . HIS A 1 328 ? 35.556 18.026 68.766 1.00 31.73 328 HIS A C 1
ATOM 2571 O O . HIS A 1 328 ? 35.216 16.866 68.905 1.00 31.73 328 HIS A O 1
ATOM 2577 N N . SER A 1 329 ? 36.735 18.194 68.150 1.00 27.97 329 SER A N 1
ATOM 2578 C CA . SER A 1 329 ? 37.666 19.305 67.885 1.00 27.97 329 SER A CA 1
ATOM 2579 C C . SER A 1 329 ? 38.720 18.832 66.856 1.00 27.97 329 SER A C 1
ATOM 2581 O O . SER A 1 329 ? 38.905 17.638 66.647 1.00 27.97 329 SER A O 1
ATOM 2583 N N . CYS A 1 330 ? 39.410 19.792 66.242 1.00 26.02 330 CYS A N 1
ATOM 2584 C CA . CYS A 1 330 ? 40.594 19.701 65.376 1.00 26.02 330 CYS A CA 1
ATOM 2585 C C . CYS A 1 330 ? 41.723 18.751 65.837 1.00 26.02 330 CYS A C 1
ATOM 2587 O O . CYS A 1 330 ? 42.056 18.765 67.016 1.00 26.02 330 CYS A O 1
ATOM 2589 N N . ASP A 1 331 ? 42.390 18.053 64.900 1.00 26.16 331 ASP A N 1
ATOM 2590 C CA . ASP A 1 331 ? 43.817 18.299 64.605 1.00 26.16 331 ASP A CA 1
ATOM 2591 C C . ASP A 1 331 ? 44.330 17.612 63.318 1.00 26.16 331 ASP A C 1
ATOM 2593 O O . ASP A 1 331 ? 43.724 16.683 62.786 1.00 26.16 331 ASP A O 1
ATOM 2597 N N . ALA A 1 332 ? 45.434 18.146 62.795 1.00 27.89 332 ALA A N 1
ATOM 2598 C CA . ALA A 1 332 ? 46.000 17.937 61.463 1.00 27.89 332 ALA A CA 1
ATOM 2599 C C . ALA A 1 332 ? 46.827 16.643 61.254 1.00 27.89 332 ALA A C 1
ATOM 2601 O O . ALA A 1 332 ? 47.505 16.165 62.159 1.00 27.89 332 ALA A O 1
ATOM 2602 N N . SER A 1 333 ? 46.914 16.169 59.998 1.00 29.20 333 SER A N 1
ATOM 2603 C CA . SER A 1 333 ? 48.157 16.162 59.183 1.00 29.20 333 SER A CA 1
ATOM 2604 C C . SER A 1 333 ? 48.295 14.995 58.177 1.00 29.20 333 SER A C 1
ATOM 2606 O O . SER A 1 333 ? 47.796 13.894 58.374 1.00 29.20 333 SER A O 1
ATOM 2608 N N . VAL A 1 334 ? 49.078 15.295 57.129 1.00 29.55 334 VAL A N 1
ATOM 2609 C CA . VAL A 1 334 ? 49.806 14.416 56.189 1.00 29.55 334 VAL A CA 1
ATOM 2610 C C . VAL A 1 334 ? 49.051 13.856 54.973 1.00 29.55 334 VAL A C 1
ATOM 2612 O O . VAL A 1 334 ? 48.325 12.872 55.023 1.00 29.55 334 VAL A O 1
ATOM 2615 N N . ASN A 1 335 ? 49.367 14.462 53.826 1.00 31.50 335 ASN A N 1
ATOM 2616 C CA . ASN A 1 335 ? 49.325 13.867 52.487 1.00 31.50 335 ASN A CA 1
ATOM 2617 C C . ASN A 1 335 ? 50.696 13.186 52.235 1.00 31.50 335 ASN A C 1
ATOM 2619 O O . ASN A 1 335 ? 51.693 13.717 52.737 1.00 31.50 335 ASN A O 1
ATOM 2623 N N . PRO A 1 336 ? 50.814 12.083 51.464 1.00 34.47 336 PRO A N 1
ATOM 2624 C CA . PRO A 1 336 ? 51.084 12.272 50.033 1.00 34.47 336 PRO A CA 1
ATOM 2625 C C . PRO A 1 336 ? 50.561 11.176 49.068 1.00 34.47 336 PRO A C 1
ATOM 2627 O O . PRO A 1 336 ? 50.314 10.026 49.418 1.00 34.47 336 PRO A O 1
ATOM 2630 N N . ASP A 1 337 ? 50.472 11.599 47.809 1.00 30.66 337 ASP A N 1
ATOM 2631 C CA . ASP A 1 337 ? 50.146 10.904 46.549 1.00 30.66 337 ASP A CA 1
ATOM 2632 C C . ASP A 1 337 ? 51.366 10.079 45.998 1.00 30.66 337 ASP A C 1
ATOM 2634 O O . ASP A 1 337 ? 52.427 10.102 46.626 1.00 30.66 337 ASP A O 1
ATOM 2638 N N . PRO A 1 338 ? 51.418 9.572 44.739 1.00 51.31 338 PRO A N 1
ATOM 2639 C CA . PRO A 1 338 ? 50.768 8.429 44.056 1.00 51.31 338 PRO A CA 1
ATOM 2640 C C . PRO A 1 338 ? 51.752 7.311 43.569 1.00 51.31 338 PRO A C 1
ATOM 2642 O O . PRO A 1 338 ? 52.969 7.480 43.577 1.00 51.31 338 PRO A O 1
ATOM 2645 N N . ARG A 1 339 ? 51.188 6.256 42.926 1.00 28.91 339 ARG A N 1
ATOM 2646 C CA . ARG A 1 339 ? 51.707 5.416 41.787 1.00 28.91 339 ARG A CA 1
ATOM 2647 C C . ARG A 1 339 ? 52.058 3.930 42.066 1.00 28.91 339 ARG A C 1
ATOM 2649 O O . ARG A 1 339 ? 53.173 3.636 42.473 1.00 28.91 339 ARG A O 1
ATOM 2656 N N . LYS A 1 340 ? 51.204 2.992 41.597 1.00 30.19 340 LYS A N 1
ATOM 2657 C CA . LYS A 1 340 ? 51.450 1.994 40.499 1.00 30.19 340 LYS A CA 1
ATOM 2658 C C . LYS A 1 340 ? 50.548 0.730 40.571 1.00 30.19 340 LYS A C 1
ATOM 2660 O O . LYS A 1 340 ? 50.808 -0.187 41.329 1.00 30.19 340 LYS A O 1
ATOM 2665 N N . ARG A 1 341 ? 49.559 0.684 39.664 1.00 29.88 341 ARG A N 1
ATOM 2666 C CA . ARG A 1 341 ? 49.284 -0.325 38.601 1.00 29.88 341 ARG A CA 1
ATOM 2667 C C . ARG A 1 341 ? 49.293 -1.849 38.898 1.00 29.88 341 ARG A C 1
ATOM 2669 O O . ARG A 1 341 ? 50.352 -2.424 39.099 1.00 29.88 341 ARG A O 1
ATOM 2676 N N . SER A 1 342 ? 48.162 -2.509 38.596 1.00 29.02 342 SER A N 1
ATOM 2677 C CA . SER A 1 342 ? 48.049 -3.830 37.915 1.00 29.02 342 SER A CA 1
ATOM 2678 C C . SER A 1 342 ? 46.626 -3.958 37.309 1.00 29.02 342 SER A C 1
ATOM 2680 O O . SER A 1 342 ? 45.667 -3.801 38.052 1.00 29.02 342 SER A O 1
ATOM 2682 N N . LYS A 1 343 ? 46.383 -3.829 35.986 1.00 29.52 343 LYS A N 1
ATOM 2683 C CA . LYS A 1 343 ? 46.416 -4.819 34.865 1.00 29.52 343 LYS A CA 1
ATOM 2684 C C . LYS A 1 343 ? 45.368 -5.956 35.035 1.00 29.52 343 LYS A C 1
ATOM 2686 O O . LYS A 1 343 ? 45.584 -6.825 35.859 1.00 29.52 343 LYS A O 1
ATOM 2691 N N . ARG A 1 344 ? 44.140 -5.780 34.505 1.00 28.88 344 ARG A N 1
ATOM 2692 C CA . ARG A 1 344 ? 43.512 -6.273 33.232 1.00 28.88 344 ARG A CA 1
ATOM 2693 C C . ARG A 1 344 ? 42.979 -7.719 33.258 1.00 28.88 344 ARG A C 1
ATOM 2695 O O . ARG A 1 344 ? 43.775 -8.615 33.475 1.00 28.88 344 ARG A O 1
ATOM 2702 N N . GLU A 1 345 ? 41.704 -7.866 32.872 1.00 26.45 345 GLU A N 1
ATOM 2703 C CA . GLU A 1 345 ? 41.097 -8.835 31.915 1.00 26.45 345 GLU A CA 1
ATOM 2704 C C . GLU A 1 345 ? 39.607 -8.424 31.755 1.00 26.45 345 GLU A C 1
ATOM 2706 O O . GLU A 1 345 ? 38.877 -8.410 32.739 1.00 26.45 345 GLU A O 1
ATOM 2711 N N . ASP A 1 346 ? 39.197 -7.664 30.729 1.00 26.69 346 ASP A N 1
ATOM 2712 C CA . ASP A 1 346 ? 38.784 -8.014 29.345 1.00 26.69 346 ASP A CA 1
ATOM 2713 C C . ASP A 1 346 ? 37.600 -9.010 29.223 1.00 26.69 346 ASP A C 1
ATOM 2715 O O . ASP A 1 346 ? 37.779 -10.221 29.297 1.00 26.69 346 ASP A O 1
ATOM 2719 N N . VAL A 1 347 ? 36.397 -8.473 28.950 1.00 29.78 347 VAL A N 1
ATOM 2720 C CA . VAL A 1 347 ? 35.234 -9.147 28.324 1.00 29.78 347 VAL A CA 1
ATOM 2721 C C . VAL A 1 347 ? 34.601 -8.135 27.339 1.00 29.78 347 VAL A C 1
ATOM 2723 O O . VAL A 1 347 ? 34.446 -6.969 27.713 1.00 29.78 347 VAL A O 1
ATOM 2726 N N . PRO A 1 348 ? 34.291 -8.514 26.080 1.00 31.00 348 PRO A N 1
ATOM 2727 C CA . PRO A 1 348 ? 34.075 -7.578 24.971 1.00 31.00 348 PRO A CA 1
ATOM 2728 C C . PRO A 1 348 ? 32.644 -7.004 24.905 1.00 31.00 348 PRO A C 1
ATOM 2730 O O . PRO A 1 348 ? 31.707 -7.646 25.384 1.00 31.00 348 PRO A O 1
ATOM 2733 N N . PRO A 1 349 ? 32.438 -5.838 24.257 1.00 28.53 349 PRO A N 1
ATOM 2734 C CA . PRO A 1 349 ? 31.107 -5.344 23.931 1.00 28.53 349 PRO A CA 1
ATOM 2735 C C . PRO A 1 349 ? 30.541 -6.075 22.704 1.00 28.53 349 PRO A C 1
ATOM 2737 O O . PRO A 1 349 ? 31.211 -6.239 21.683 1.00 28.53 349 PRO A O 1
ATOM 2740 N N . ILE A 1 350 ? 29.288 -6.510 22.829 1.00 27.94 350 ILE A N 1
ATOM 2741 C CA . ILE A 1 350 ? 28.461 -7.072 21.757 1.00 27.94 350 ILE A CA 1
ATOM 2742 C C . ILE A 1 350 ? 28.155 -5.963 20.742 1.00 27.94 350 ILE A C 1
ATOM 2744 O O . ILE A 1 350 ? 27.819 -4.843 21.123 1.00 27.94 350 ILE A O 1
ATOM 2748 N N . GLY A 1 351 ? 28.337 -6.289 19.462 1.00 24.39 351 GLY A N 1
ATOM 2749 C CA . GLY A 1 351 ? 28.336 -5.352 18.345 1.00 24.39 351 GLY A CA 1
ATOM 2750 C C . GLY A 1 351 ? 26.983 -4.718 18.031 1.00 24.39 351 GLY A C 1
ATOM 2751 O O . GLY A 1 351 ? 25.930 -5.345 18.126 1.00 24.39 351 GLY A O 1
ATOM 2752 N N . GLU A 1 352 ? 27.055 -3.464 17.595 1.00 26.59 352 GLU A N 1
ATOM 2753 C CA . GLU A 1 352 ? 26.007 -2.789 16.841 1.00 26.59 352 GLU A CA 1
ATOM 2754 C C . GLU A 1 352 ? 25.987 -3.363 15.417 1.00 26.59 352 GLU A C 1
ATOM 2756 O O . GLU A 1 352 ? 26.923 -3.170 14.638 1.00 26.59 352 GLU A O 1
ATOM 2761 N N . GLU A 1 353 ? 24.923 -4.089 15.071 1.00 25.77 353 GLU A N 1
ATOM 2762 C CA . GLU A 1 353 ? 24.647 -4.456 13.685 1.00 25.77 353 GLU A CA 1
ATOM 2763 C C . GLU A 1 353 ? 24.219 -3.218 12.887 1.00 25.77 353 GLU A C 1
ATOM 2765 O O . GLU A 1 353 ? 23.217 -2.548 13.149 1.00 25.77 353 GLU A O 1
ATOM 2770 N N . THR A 1 354 ? 25.020 -2.934 11.870 1.00 30.36 354 THR A N 1
ATOM 2771 C CA . THR A 1 354 ? 24.854 -1.901 10.861 1.00 30.36 354 THR A CA 1
ATOM 2772 C C . THR A 1 354 ? 23.713 -2.248 9.903 1.00 30.36 354 THR A C 1
ATOM 2774 O O . THR A 1 354 ? 23.907 -2.859 8.857 1.00 30.36 354 THR A O 1
ATOM 2777 N N . ALA A 1 355 ? 22.499 -1.798 10.219 1.00 29.92 355 ALA A N 1
ATOM 2778 C CA . ALA A 1 355 ? 21.370 -1.821 9.287 1.00 29.92 355 ALA A CA 1
ATOM 2779 C C . ALA A 1 355 ? 20.489 -0.567 9.433 1.00 29.92 355 ALA A C 1
ATOM 2781 O O . ALA A 1 355 ? 19.301 -0.660 9.727 1.00 29.92 355 ALA A O 1
ATOM 2782 N N . SER A 1 356 ? 21.049 0.636 9.255 1.00 30.77 356 SER A N 1
ATOM 2783 C CA . SER A 1 356 ? 20.237 1.870 9.310 1.00 30.77 356 SER A CA 1
ATOM 2784 C C . SER A 1 356 ? 20.608 2.988 8.326 1.00 30.77 356 SER A C 1
ATOM 2786 O O . SER A 1 356 ? 19.876 3.971 8.233 1.00 30.77 356 SER A O 1
ATOM 2788 N N . ALA A 1 357 ? 21.654 2.846 7.507 1.00 30.47 357 ALA A N 1
ATOM 2789 C CA . ALA A 1 357 ? 22.085 3.939 6.625 1.00 30.47 357 ALA A CA 1
ATOM 2790 C C . ALA A 1 357 ? 21.276 4.076 5.311 1.00 30.47 357 ALA A C 1
ATOM 2792 O O . ALA A 1 357 ? 21.259 5.148 4.716 1.00 30.47 357 ALA A O 1
ATOM 2793 N N . GLY A 1 358 ? 20.566 3.032 4.860 1.00 30.78 358 GLY A N 1
ATOM 2794 C CA . GLY A 1 358 ? 19.878 3.030 3.552 1.00 30.78 358 GLY A CA 1
ATOM 2795 C C . GLY A 1 358 ? 18.414 3.497 3.545 1.00 30.78 358 GLY A C 1
ATOM 2796 O O . GLY A 1 358 ? 17.862 3.760 2.482 1.00 30.78 358 GLY A O 1
ATOM 2797 N N . LEU A 1 359 ? 17.761 3.606 4.707 1.00 36.56 359 LEU A N 1
ATOM 2798 C CA . LEU A 1 359 ? 16.320 3.912 4.809 1.00 36.56 359 LEU A CA 1
ATOM 2799 C C . LEU A 1 359 ? 16.027 5.364 5.216 1.00 36.56 359 LEU A C 1
ATOM 2801 O O . LEU A 1 359 ? 14.925 5.858 4.971 1.00 36.56 359 LEU A O 1
ATOM 2805 N N . ALA A 1 360 ? 17.015 6.070 5.773 1.00 29.97 360 ALA A N 1
ATOM 2806 C CA . ALA A 1 360 ? 16.873 7.463 6.194 1.00 29.97 360 ALA A CA 1
ATOM 2807 C C . ALA A 1 360 ? 16.679 8.431 5.007 1.00 29.97 360 ALA A C 1
ATOM 2809 O O . ALA A 1 360 ? 15.965 9.423 5.141 1.00 29.97 360 ALA A O 1
ATOM 2810 N N . GLY A 1 361 ? 17.237 8.119 3.829 1.00 31.80 361 GLY A N 1
ATOM 2811 C CA . GLY A 1 361 ? 17.061 8.925 2.610 1.00 31.80 361 GLY A CA 1
ATOM 2812 C C . GLY A 1 361 ? 15.685 8.779 1.945 1.00 31.80 361 GLY A C 1
ATOM 2813 O O . GLY A 1 361 ? 15.200 9.706 1.304 1.00 31.80 361 GLY A O 1
ATOM 2814 N N . VAL A 1 362 ? 15.006 7.644 2.143 1.00 35.03 362 VAL A N 1
ATOM 2815 C CA . VAL A 1 362 ? 13.690 7.362 1.533 1.00 35.03 362 VAL A CA 1
ATOM 2816 C C . VAL A 1 362 ? 12.541 7.987 2.343 1.00 35.03 362 VAL A C 1
ATOM 2818 O O . VAL A 1 362 ? 11.481 8.318 1.802 1.00 35.03 362 VAL A O 1
ATOM 2821 N N . GLN A 1 363 ? 12.744 8.194 3.649 1.00 33.66 363 GLN A N 1
ATOM 2822 C CA . GLN A 1 363 ? 11.749 8.809 4.534 1.00 33.66 363 GLN A CA 1
ATOM 2823 C C . GLN A 1 363 ? 11.678 10.337 4.411 1.00 33.66 363 GLN A C 1
ATOM 2825 O O . GLN A 1 363 ? 10.591 10.896 4.554 1.00 33.66 363 GLN A O 1
ATOM 2830 N N . THR A 1 364 ? 12.782 11.021 4.102 1.00 32.12 364 THR A N 1
ATOM 2831 C CA . THR A 1 364 ? 12.804 12.489 3.973 1.00 32.12 364 THR A CA 1
ATOM 2832 C C . THR A 1 364 ? 12.231 12.989 2.643 1.00 32.12 364 THR A C 1
ATOM 2834 O O . THR A 1 364 ? 11.603 14.046 2.624 1.00 32.12 364 THR A O 1
ATOM 2837 N N . MET A 1 365 ? 12.328 12.218 1.553 1.00 34.31 365 MET A N 1
ATOM 2838 C CA . MET A 1 365 ? 11.762 12.609 0.248 1.00 34.31 365 MET A CA 1
ATOM 2839 C C . MET A 1 365 ? 10.249 12.377 0.107 1.00 34.31 365 MET A C 1
ATOM 2841 O O . MET A 1 365 ? 9.582 13.106 -0.629 1.00 34.31 365 MET A O 1
ATOM 2845 N N . ASN A 1 366 ? 9.668 11.432 0.855 1.00 37.12 366 ASN A N 1
ATOM 2846 C CA . ASN A 1 366 ? 8.219 11.186 0.816 1.00 37.12 366 ASN A CA 1
ATOM 2847 C C . ASN A 1 366 ? 7.383 12.375 1.331 1.00 37.12 366 ASN A C 1
ATOM 2849 O O . ASN A 1 366 ? 6.208 12.496 0.988 1.00 37.12 366 ASN A O 1
ATOM 2853 N N . LEU A 1 367 ? 7.975 13.282 2.118 1.00 32.25 367 LEU A N 1
ATOM 2854 C CA . LEU A 1 367 ? 7.265 14.445 2.659 1.00 32.25 367 LEU A CA 1
ATOM 2855 C C . LEU A 1 367 ? 7.156 15.627 1.679 1.00 32.25 367 LEU A C 1
ATOM 2857 O O . LEU A 1 367 ? 6.283 16.474 1.861 1.00 32.25 367 LEU A O 1
ATOM 2861 N N . GLN A 1 368 ? 8.008 15.701 0.649 1.00 29.08 368 GLN A N 1
ATOM 2862 C CA . GLN A 1 368 ? 7.972 16.802 -0.325 1.00 29.08 368 GLN A CA 1
ATOM 2863 C C . GLN A 1 368 ? 7.087 16.503 -1.541 1.00 29.08 368 GLN A C 1
ATOM 2865 O O . GLN A 1 368 ? 6.452 17.420 -2.056 1.00 29.08 368 GLN A O 1
ATOM 2870 N N . ILE A 1 369 ? 6.957 15.238 -1.955 1.00 34.72 369 ILE A N 1
ATOM 2871 C CA . ILE A 1 369 ? 6.113 14.868 -3.108 1.00 34.72 369 ILE A CA 1
ATOM 2872 C C . ILE A 1 369 ? 4.619 14.832 -2.733 1.00 34.72 369 ILE A C 1
ATOM 2874 O O . ILE A 1 369 ? 3.772 15.167 -3.556 1.00 34.72 369 ILE A O 1
ATOM 2878 N N . LEU A 1 370 ? 4.275 14.564 -1.467 1.00 32.47 370 LEU A N 1
ATOM 2879 C CA . LEU A 1 370 ? 2.884 14.579 -0.983 1.00 32.47 370 LEU A CA 1
ATOM 2880 C C . LEU A 1 370 ? 2.279 15.993 -0.811 1.00 32.47 370 LEU A C 1
ATOM 2882 O O . LEU A 1 370 ? 1.181 16.123 -0.280 1.00 32.47 370 LEU A O 1
ATOM 2886 N N . ARG A 1 371 ? 2.999 17.057 -1.199 1.00 27.81 371 ARG A N 1
ATOM 2887 C CA . ARG A 1 371 ? 2.511 18.451 -1.178 1.00 27.81 371 ARG A CA 1
ATOM 2888 C C . ARG A 1 371 ? 2.184 19.022 -2.565 1.00 27.81 371 ARG A C 1
ATOM 2890 O O . ARG A 1 371 ? 1.796 20.183 -2.641 1.00 27.81 371 ARG A O 1
ATOM 2897 N N . MET A 1 372 ? 2.336 18.246 -3.642 1.00 26.97 372 MET A N 1
ATOM 2898 C CA . MET A 1 372 ? 2.063 18.703 -5.019 1.00 26.97 372 MET A CA 1
ATOM 2899 C C . MET A 1 372 ? 1.093 17.812 -5.816 1.00 26.97 372 MET A C 1
ATOM 2901 O O . MET A 1 372 ? 0.985 17.962 -7.031 1.00 26.97 372 MET A O 1
ATOM 2905 N N . VAL A 1 373 ? 0.348 16.940 -5.136 1.00 32.94 373 VAL A N 1
ATOM 2906 C CA . VAL A 1 373 ? -0.889 16.296 -5.619 1.00 32.94 373 VAL A CA 1
ATOM 2907 C C . VAL A 1 373 ? -1.886 16.348 -4.475 1.00 32.94 373 VAL A C 1
ATOM 2909 O O . VAL A 1 373 ? -3.084 16.560 -4.754 1.00 32.94 373 VAL A O 1
#

pLDDT: mean 79.54, std 24.13, range [24.39, 98.69]

InterPro domains:
  IPR011989 Armadillo-like helical [G3DSA:1.25.10.10] (10-328)
  IPR016024 Armadillo-type fold [SSF48371] (12-307)
  IPR021850 Symplekin/Pta1 [PTHR15245] (19-346)
  IPR032460 Symplekin/Pta1, N-terminal [PF11935] (115-305)